Protein AF-A0A7S4KJ11-F1 (afdb_monomer)

Mean predicted aligned error: 9.74 Å

Organism: Guillardia theta (NCBI:txid55529)

Foldseek 3Di:
DDLVVLLVVLVVVLVVLCVVCVQCPDPCSVVSLLVSLVSLLVSLVVQLVPLVSLVSVVSSLVSLVVSCVSCLVNLVLVSSLVSLVSSLVSLVSHPVSLALVNLVVNLVSLLSNLSSCVSVVVLVVSLVSLVVNLVSLVVNVVVQVPDPDHDPPVSVVSSVVSNLSSVVSNLVSVCVVPDVSVVVVVVVCVPPPPDSVVVVVVVVVVVVVSVPDDDPDDD

Structure (mmCIF, N/CA/C/O backbone):
data_AF-A0A7S4KJ11-F1
#
_entry.id   AF-A0A7S4KJ11-F1
#
loop_
_atom_site.group_PDB
_atom_site.id
_atom_site.type_symbol
_atom_site.label_atom_id
_atom_site.label_alt_id
_atom_site.label_comp_id
_atom_site.label_asym_id
_atom_site.label_entity_id
_atom_site.label_seq_id
_atom_site.pdbx_PDB_ins_code
_atom_site.Cartn_x
_atom_site.Cartn_y
_atom_site.Cartn_z
_atom_site.occupancy
_atom_site.B_iso_or_equiv
_atom_site.auth_seq_id
_atom_site.auth_comp_id
_atom_site.auth_asym_id
_atom_site.auth_atom_id
_atom_site.pdbx_PDB_model_num
ATOM 1 N N . MET A 1 1 ? 27.323 0.742 0.856 1.00 59.84 1 MET A N 1
ATOM 2 C CA . MET A 1 1 ? 26.259 1.702 0.476 1.00 59.84 1 MET A CA 1
ATOM 3 C C . MET A 1 1 ? 25.127 1.637 1.489 1.00 59.84 1 MET A C 1
ATOM 5 O O . MET A 1 1 ? 24.680 0.538 1.797 1.00 59.84 1 MET A O 1
ATOM 9 N N . THR A 1 2 ? 24.689 2.781 2.015 1.00 88.44 2 THR A N 1
ATOM 10 C CA . THR A 1 2 ? 23.548 2.897 2.941 1.00 88.44 2 THR A CA 1
ATOM 11 C C . THR A 1 2 ? 22.222 2.617 2.225 1.00 88.44 2 THR A C 1
ATOM 13 O O . THR A 1 2 ? 22.087 2.868 1.027 1.00 88.44 2 THR A O 1
ATOM 16 N N . VAL A 1 3 ? 21.223 2.105 2.954 1.00 90.62 3 VAL A N 1
ATOM 17 C CA . VAL A 1 3 ? 19.904 1.732 2.397 1.00 90.62 3 VAL A CA 1
ATOM 18 C C . VAL A 1 3 ? 19.226 2.904 1.683 1.00 90.62 3 VAL A C 1
ATOM 20 O O . VAL A 1 3 ? 18.689 2.736 0.592 1.00 90.62 3 VAL A O 1
ATOM 23 N N . ARG A 1 4 ? 19.334 4.115 2.241 1.00 93.06 4 ARG A N 1
ATOM 24 C CA . ARG A 1 4 ? 18.805 5.341 1.627 1.00 93.06 4 ARG A CA 1
ATOM 25 C C . ARG A 1 4 ? 19.355 5.582 0.218 1.00 93.06 4 ARG A C 1
ATOM 27 O O . ARG A 1 4 ? 18.587 5.897 -0.682 1.00 93.06 4 ARG A O 1
ATOM 34 N N . SER A 1 5 ? 20.664 5.424 0.021 1.00 95.62 5 SER A N 1
ATOM 35 C CA . SER A 1 5 ? 21.288 5.612 -1.294 1.00 95.62 5 SER A CA 1
ATOM 36 C C . SER A 1 5 ? 20.816 4.561 -2.293 1.00 95.62 5 SER A C 1
ATOM 38 O O . SER A 1 5 ? 20.564 4.897 -3.443 1.00 95.62 5 SER A O 1
ATOM 40 N N . LYS A 1 6 ? 20.630 3.311 -1.851 1.00 96.69 6 LYS A N 1
ATOM 41 C CA . LYS A 1 6 ? 20.119 2.240 -2.715 1.00 96.69 6 LYS A CA 1
ATOM 42 C C . LYS A 1 6 ? 18.676 2.486 -3.169 1.00 96.69 6 LYS A C 1
ATOM 44 O O . LYS A 1 6 ? 18.397 2.330 -4.349 1.00 96.69 6 LYS A O 1
ATOM 49 N N . LEU A 1 7 ? 17.791 2.957 -2.284 1.00 96.19 7 LEU A N 1
ATOM 50 C CA . LEU A 1 7 ? 16.432 3.375 -2.674 1.00 96.19 7 LEU A CA 1
ATOM 51 C C . LEU A 1 7 ? 16.453 4.515 -3.710 1.00 96.19 7 LEU A C 1
ATOM 53 O O . LEU A 1 7 ? 15.636 4.539 -4.630 1.00 96.19 7 LEU A O 1
ATOM 57 N N . GLY A 1 8 ? 17.415 5.435 -3.587 1.00 96.81 8 GLY A N 1
ATOM 58 C CA . GLY A 1 8 ? 17.658 6.477 -4.587 1.00 96.81 8 GLY A CA 1
ATOM 59 C C . GLY A 1 8 ? 18.073 5.910 -5.947 1.00 96.81 8 GLY A C 1
ATOM 60 O O . GLY A 1 8 ? 17.498 6.295 -6.958 1.00 96.81 8 GLY A O 1
ATOM 61 N N . ILE A 1 9 ? 19.009 4.953 -5.972 1.00 97.62 9 ILE A N 1
ATOM 62 C CA . ILE A 1 9 ? 19.435 4.268 -7.206 1.00 97.62 9 ILE A CA 1
ATOM 63 C C . ILE A 1 9 ? 18.247 3.562 -7.867 1.00 97.62 9 ILE A C 1
ATOM 65 O O . ILE A 1 9 ? 18.011 3.783 -9.049 1.00 97.62 9 ILE A O 1
ATOM 69 N N . ILE A 1 10 ? 17.458 2.804 -7.097 1.00 98.19 10 ILE A N 1
ATOM 70 C CA . ILE A 1 10 ? 16.247 2.125 -7.586 1.00 98.19 10 ILE A CA 1
ATOM 71 C C . ILE A 1 10 ? 15.294 3.123 -8.250 1.00 98.19 10 ILE A C 1
ATOM 73 O O . ILE A 1 10 ? 14.803 2.877 -9.350 1.00 98.19 10 ILE A O 1
ATOM 77 N N . SER A 1 11 ? 15.065 4.268 -7.603 1.00 96.88 11 SER A N 1
ATOM 78 C CA . SER A 1 11 ? 14.175 5.309 -8.125 1.00 96.88 11 SER A CA 1
ATOM 79 C C . SER A 1 11 ? 14.696 5.895 -9.440 1.00 96.88 11 SER A C 1
ATOM 81 O O . SER A 1 11 ? 13.924 6.054 -10.380 1.00 96.88 11 SER A O 1
ATOM 83 N N . CYS A 1 12 ? 15.999 6.171 -9.542 1.00 97.62 12 CYS A N 1
ATOM 84 C CA . CYS A 1 12 ? 16.608 6.674 -10.776 1.00 97.62 12 CYS A CA 1
ATOM 85 C C . CYS A 1 12 ? 16.552 5.642 -11.911 1.00 97.62 12 CYS A C 1
ATOM 87 O O . CYS A 1 12 ? 16.169 5.987 -13.026 1.00 97.62 12 CYS A O 1
ATOM 89 N N . SER A 1 13 ? 16.894 4.381 -11.631 1.00 97.69 13 SER A N 1
ATOM 90 C CA . SER A 1 13 ? 16.812 3.287 -12.605 1.00 97.69 13 SER A CA 1
ATOM 91 C C . SER A 1 13 ? 15.386 3.103 -13.121 1.00 97.69 13 SER A C 1
ATOM 93 O O . SER A 1 13 ? 15.180 2.954 -14.323 1.00 97.69 13 SER A O 1
ATOM 95 N N . PHE A 1 14 ? 14.399 3.178 -12.227 1.00 98.06 14 PHE A N 1
ATOM 96 C CA . PHE A 1 14 ? 12.989 3.127 -12.592 1.00 98.06 14 PHE A CA 1
ATOM 97 C C . PHE A 1 14 ? 12.567 4.324 -13.457 1.00 98.06 14 PHE A C 1
ATOM 99 O O . PHE A 1 14 ? 11.915 4.127 -14.479 1.00 98.06 14 PHE A O 1
ATOM 106 N N . SER A 1 15 ? 12.964 5.551 -13.105 1.00 97.31 15 SER A N 1
ATOM 107 C CA . SER A 1 15 ? 12.651 6.741 -13.909 1.00 97.31 15 SER A CA 1
ATOM 108 C C . SER A 1 15 ? 13.215 6.643 -15.328 1.00 97.31 15 SER A C 1
ATOM 110 O O . SER A 1 15 ? 12.480 6.877 -16.282 1.00 97.31 15 SER A O 1
ATOM 112 N N . LEU A 1 16 ? 14.474 6.217 -15.481 1.00 97.25 16 LEU A N 1
ATOM 113 C CA . LEU A 1 16 ? 15.100 6.017 -16.795 1.00 97.25 16 LEU A CA 1
ATOM 114 C C . LEU A 1 16 ? 14.374 4.949 -17.622 1.00 97.25 16 LEU A C 1
ATOM 116 O O . LEU A 1 16 ? 14.140 5.131 -18.818 1.00 97.25 16 LEU A O 1
ATOM 120 N N . LEU A 1 17 ? 13.974 3.844 -16.984 1.00 97.12 17 LEU A N 1
ATOM 121 C CA . LEU A 1 17 ? 13.165 2.823 -17.643 1.00 97.12 17 LEU A CA 1
ATOM 122 C C . LEU A 1 17 ? 11.847 3.424 -18.146 1.00 97.12 17 LEU A C 1
ATOM 124 O O . LEU A 1 17 ? 11.477 3.195 -19.298 1.00 97.12 17 LEU A O 1
ATOM 128 N N . MET A 1 18 ? 11.178 4.228 -17.317 1.00 96.75 18 MET A N 1
ATOM 129 C CA . MET A 1 18 ? 9.863 4.786 -17.628 1.00 96.75 18 MET A CA 1
ATOM 130 C C . MET A 1 18 ? 9.882 5.914 -18.656 1.00 96.75 18 MET A C 1
ATOM 132 O O . MET A 1 18 ? 8.909 6.071 -19.390 1.00 96.75 18 MET A O 1
ATOM 136 N N . GLU A 1 19 ? 10.988 6.646 -18.772 1.00 96.31 19 GLU A N 1
ATOM 137 C CA . GLU A 1 19 ? 11.228 7.555 -19.898 1.00 96.31 19 GLU A CA 1
ATOM 138 C C . GLU A 1 19 ? 11.351 6.784 -21.221 1.00 96.31 19 GLU A C 1
ATOM 140 O O . GLU A 1 19 ? 10.874 7.240 -22.259 1.00 96.31 19 GLU A O 1
ATOM 145 N N . SER A 1 20 ? 11.954 5.591 -21.184 1.00 95.44 20 SER A N 1
ATOM 146 C CA . SER A 1 20 ? 12.213 4.786 -22.382 1.00 95.44 20 SER A CA 1
ATOM 147 C C . SER A 1 20 ? 11.051 3.880 -22.814 1.00 95.44 20 SER A C 1
ATOM 149 O O . SER A 1 20 ? 10.963 3.521 -23.990 1.00 95.44 20 SER A O 1
ATOM 151 N N . ASP A 1 21 ? 10.205 3.445 -21.876 1.00 95.56 21 ASP A N 1
ATOM 152 C CA . ASP A 1 21 ? 9.090 2.520 -22.112 1.00 95.56 21 ASP A CA 1
ATOM 153 C C . ASP A 1 21 ? 7.911 2.773 -21.144 1.00 95.56 21 ASP A C 1
ATOM 155 O O . ASP A 1 21 ? 7.615 1.948 -20.276 1.00 95.56 21 ASP A O 1
ATOM 159 N N . PRO A 1 22 ? 7.203 3.912 -21.283 1.00 93.06 22 PRO A N 1
ATOM 160 C CA . PRO A 1 22 ? 6.135 4.337 -20.370 1.00 93.06 22 PRO A CA 1
ATOM 161 C C . PRO A 1 22 ? 4.931 3.388 -20.301 1.00 93.06 22 PRO A C 1
ATOM 163 O O . PRO A 1 22 ? 4.146 3.464 -19.358 1.00 93.06 22 PRO A O 1
ATOM 166 N N . GLN A 1 23 ? 4.756 2.521 -21.301 1.00 92.38 23 GLN A N 1
ATOM 167 C CA . GLN A 1 23 ? 3.613 1.608 -21.422 1.00 92.38 23 GLN A CA 1
ATOM 168 C C . GLN A 1 23 ? 3.999 0.134 -21.258 1.00 92.38 23 GLN A C 1
ATOM 170 O O . GLN A 1 23 ? 3.173 -0.731 -21.535 1.00 92.38 23 GLN A O 1
ATOM 175 N N . LEU A 1 24 ? 5.233 -0.155 -20.827 1.00 93.56 24 LEU A N 1
ATOM 176 C CA . LEU A 1 24 ? 5.724 -1.518 -20.594 1.00 93.56 24 LEU A CA 1
ATOM 177 C C . LEU A 1 24 ? 5.518 -2.444 -21.803 1.00 93.56 24 LEU A C 1
ATOM 179 O O . LEU A 1 24 ? 5.076 -3.586 -21.664 1.00 93.56 24 LEU A O 1
ATOM 183 N N . ARG A 1 25 ? 5.793 -1.930 -23.007 1.00 90.06 25 ARG A N 1
ATOM 184 C CA . ARG A 1 25 ? 5.635 -2.692 -24.253 1.00 90.06 25 ARG A CA 1
ATOM 185 C C . ARG A 1 25 ? 6.813 -3.626 -24.503 1.00 90.06 25 ARG A C 1
ATOM 187 O O . ARG A 1 25 ? 6.662 -4.611 -25.222 1.00 90.06 25 ARG A O 1
ATOM 194 N N . LYS A 1 26 ? 7.993 -3.316 -23.958 1.00 90.19 26 LYS A N 1
ATOM 195 C CA . LYS A 1 26 ? 9.168 -4.186 -24.061 1.00 90.19 26 LYS A CA 1
ATOM 196 C C . LYS A 1 26 ? 9.035 -5.307 -23.033 1.00 90.19 26 LYS A C 1
ATOM 198 O O . LYS A 1 26 ? 8.774 -5.045 -21.860 1.00 90.19 26 LYS A O 1
ATOM 203 N N . LEU A 1 27 ? 9.275 -6.544 -23.468 1.00 77.75 27 LEU A N 1
ATOM 204 C CA . LEU A 1 27 ? 9.166 -7.737 -22.618 1.00 77.75 27 LEU A CA 1
ATOM 205 C C . LEU A 1 27 ? 10.052 -7.640 -21.360 1.00 77.75 27 LEU A C 1
ATOM 207 O O . LEU A 1 27 ? 9.620 -8.004 -20.269 1.00 77.75 27 LEU A O 1
ATOM 211 N N . ASP A 1 28 ? 11.246 -7.058 -21.489 1.00 92.94 28 ASP A N 1
ATOM 212 C CA . ASP A 1 28 ? 12.216 -6.957 -20.391 1.00 92.94 28 ASP A CA 1
ATOM 213 C C . ASP A 1 28 ? 11.876 -5.868 -19.356 1.00 92.94 28 ASP A C 1
ATOM 215 O O . ASP A 1 28 ? 12.386 -5.898 -18.230 1.00 92.94 28 ASP A O 1
ATOM 219 N N . SER A 1 29 ? 11.006 -4.906 -19.695 1.00 95.69 29 SER A N 1
ATOM 220 C CA . SER A 1 29 ? 10.667 -3.784 -18.808 1.00 95.69 29 SER A CA 1
ATOM 221 C C . SER A 1 29 ? 9.984 -4.266 -17.534 1.00 95.69 29 SER A C 1
ATOM 223 O O . SER A 1 29 ? 10.329 -3.824 -16.438 1.00 95.69 29 SER A O 1
ATOM 225 N N . VAL A 1 30 ? 9.052 -5.217 -17.657 1.00 96.31 30 VAL A N 1
ATOM 226 C CA . VAL A 1 30 ? 8.364 -5.808 -16.501 1.00 96.31 30 VAL A CA 1
ATOM 227 C C . VAL A 1 30 ? 9.358 -6.570 -15.624 1.00 96.31 30 VAL A C 1
ATOM 229 O O . VAL A 1 30 ? 9.390 -6.345 -14.417 1.00 96.31 30 VAL A O 1
ATOM 232 N N . GLY A 1 31 ? 10.220 -7.402 -16.219 1.00 96.81 31 GLY A N 1
ATOM 233 C CA . GLY A 1 31 ? 11.256 -8.140 -15.484 1.00 96.81 31 GLY A CA 1
ATOM 234 C C . GLY A 1 31 ? 12.214 -7.217 -14.723 1.00 96.81 31 GLY A C 1
ATOM 235 O O . GLY A 1 31 ? 12.538 -7.471 -13.564 1.00 96.81 31 GLY A O 1
ATOM 236 N N . THR A 1 32 ? 12.591 -6.093 -15.333 1.00 97.62 32 THR A N 1
ATOM 237 C CA . THR A 1 32 ? 13.423 -5.066 -14.690 1.00 97.62 32 THR A CA 1
ATOM 238 C C . THR A 1 32 ? 12.707 -4.428 -13.497 1.00 97.62 32 THR A C 1
ATOM 240 O O . THR A 1 32 ? 13.305 -4.283 -12.432 1.00 97.62 32 THR A O 1
ATOM 243 N N . ILE A 1 33 ? 11.420 -4.082 -13.628 1.00 98.19 33 ILE A N 1
ATOM 244 C CA . ILE A 1 33 ? 10.630 -3.538 -12.509 1.00 98.19 33 ILE A CA 1
ATOM 245 C C . ILE A 1 33 ? 10.537 -4.549 -11.366 1.00 98.19 33 ILE A C 1
ATOM 247 O O . ILE A 1 33 ? 10.708 -4.162 -10.211 1.00 98.19 33 ILE A O 1
ATOM 251 N N . LEU A 1 34 ? 10.308 -5.830 -11.668 1.00 98.06 34 LEU A N 1
ATOM 252 C CA . LEU A 1 34 ? 10.243 -6.885 -10.653 1.00 98.06 34 LEU A CA 1
ATOM 253 C C . LEU A 1 34 ? 11.577 -7.044 -9.912 1.00 98.06 34 LEU A C 1
ATOM 255 O O . LEU A 1 34 ? 11.583 -7.094 -8.686 1.00 98.06 34 LEU A O 1
ATOM 259 N N . HIS A 1 35 ? 12.708 -6.997 -10.620 1.00 98.31 35 HIS A N 1
ATOM 260 C CA . HIS A 1 35 ? 14.027 -7.008 -9.981 1.00 98.31 35 HIS A CA 1
ATOM 261 C C . HIS A 1 35 ? 14.222 -5.813 -9.032 1.00 98.31 35 HIS A C 1
ATOM 263 O O . HIS A 1 35 ? 14.668 -5.964 -7.894 1.00 98.31 35 HIS A O 1
ATOM 269 N N . LEU A 1 36 ? 13.845 -4.608 -9.470 1.00 98.50 36 LEU A N 1
ATOM 270 C CA . LEU A 1 36 ? 13.918 -3.406 -8.637 1.00 98.50 36 LEU A CA 1
ATOM 271 C C . LEU A 1 36 ? 12.981 -3.481 -7.415 1.00 98.50 36 LEU A C 1
ATOM 273 O O . LEU A 1 36 ? 13.330 -3.006 -6.330 1.00 98.50 36 LEU A O 1
ATOM 277 N N . LEU A 1 37 ? 11.803 -4.090 -7.570 1.00 98.69 37 LEU A N 1
ATOM 278 C CA . LEU A 1 37 ? 10.860 -4.350 -6.482 1.00 98.69 37 LEU A CA 1
ATOM 279 C C . LEU A 1 37 ? 11.425 -5.347 -5.464 1.00 98.69 37 LEU A C 1
ATOM 281 O O . LEU A 1 37 ? 11.309 -5.117 -4.257 1.00 98.69 37 LEU A O 1
ATOM 285 N N . ASP A 1 38 ? 12.079 -6.410 -5.927 1.00 98.56 38 ASP A N 1
ATOM 286 C CA . ASP A 1 38 ? 12.769 -7.379 -5.076 1.00 98.56 38 ASP A CA 1
ATOM 287 C C . ASP A 1 38 ? 13.882 -6.734 -4.251 1.00 98.56 38 ASP A C 1
ATOM 289 O O . ASP A 1 38 ? 13.967 -6.948 -3.034 1.00 98.56 38 ASP A O 1
ATOM 293 N N . GLU A 1 39 ? 14.689 -5.878 -4.878 1.00 98.12 39 GLU A N 1
ATOM 294 C CA . GLU A 1 39 ? 15.704 -5.097 -4.178 1.00 98.12 39 GLU A CA 1
ATOM 295 C C . GLU A 1 39 ? 15.083 -4.173 -3.123 1.00 98.12 39 GLU A C 1
ATOM 297 O O . GLU A 1 39 ? 15.509 -4.185 -1.964 1.00 98.12 39 GLU A O 1
ATOM 302 N N . ALA A 1 40 ? 14.046 -3.406 -3.478 1.00 98.06 40 ALA A N 1
ATOM 303 C CA . ALA A 1 40 ? 13.369 -2.500 -2.549 1.00 98.06 40 ALA A CA 1
ATOM 304 C C . ALA A 1 40 ? 12.761 -3.252 -1.351 1.00 98.06 40 ALA A C 1
ATOM 306 O O . ALA A 1 40 ? 12.900 -2.825 -0.199 1.00 98.06 40 ALA A O 1
ATOM 307 N N . ARG A 1 41 ? 12.139 -4.409 -1.603 1.00 98.19 41 ARG A N 1
ATOM 308 C CA . ARG A 1 41 ? 11.589 -5.306 -0.578 1.00 98.19 41 ARG A CA 1
ATOM 309 C C . ARG A 1 41 ? 12.683 -5.854 0.339 1.00 98.19 41 ARG A C 1
ATOM 311 O O . ARG A 1 41 ? 12.521 -5.845 1.560 1.00 98.19 41 ARG A O 1
ATOM 318 N N . SER A 1 42 ? 13.806 -6.299 -0.223 1.00 97.56 42 SER A N 1
ATOM 319 C CA . SER A 1 42 ? 14.959 -6.798 0.537 1.00 97.56 42 SER A CA 1
ATOM 320 C C . SER A 1 42 ? 15.540 -5.719 1.458 1.00 97.56 42 SER A C 1
ATOM 322 O O . SER A 1 42 ? 15.742 -5.950 2.654 1.00 97.56 42 SER A O 1
ATOM 324 N N . LEU A 1 43 ? 15.706 -4.499 0.939 1.00 96.44 43 LEU A N 1
ATOM 325 C CA . LEU A 1 43 ? 16.168 -3.350 1.718 1.00 96.44 43 LEU A CA 1
ATOM 326 C C . LEU A 1 43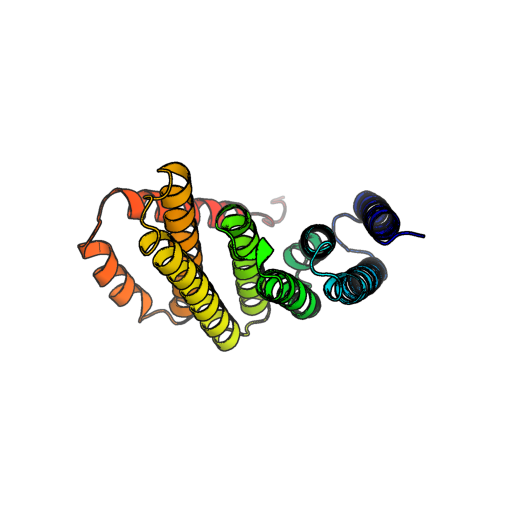 ? 15.208 -3.003 2.856 1.00 96.44 43 LEU A C 1
ATOM 328 O O . LEU A 1 43 ? 15.656 -2.769 3.978 1.00 96.44 43 LEU A O 1
ATOM 332 N N . SER A 1 44 ? 13.901 -3.024 2.591 1.00 96.69 44 SER A N 1
ATOM 333 C CA . SER A 1 44 ? 12.869 -2.789 3.602 1.00 96.69 44 SER A CA 1
ATOM 334 C C . SER A 1 44 ? 12.937 -3.811 4.747 1.00 96.69 44 SER A C 1
ATOM 336 O O . SER A 1 44 ? 12.969 -3.427 5.916 1.00 96.69 44 SER A O 1
ATOM 338 N N . LYS A 1 45 ? 13.070 -5.108 4.424 1.00 95.94 45 LYS A N 1
ATOM 339 C CA . LYS A 1 45 ? 13.248 -6.193 5.412 1.00 95.94 45 LYS A CA 1
ATOM 340 C C . LYS A 1 45 ? 14.533 -6.048 6.230 1.00 95.94 45 LYS A C 1
ATOM 342 O O . LYS A 1 45 ? 14.574 -6.427 7.399 1.00 95.94 45 LYS A O 1
ATOM 347 N N . GLN A 1 46 ? 15.599 -5.531 5.623 1.00 94.69 46 GLN A N 1
ATOM 348 C CA . GLN A 1 46 ? 16.849 -5.279 6.333 1.00 94.69 46 GLN A CA 1
ATOM 349 C C . GLN A 1 46 ? 16.657 -4.188 7.393 1.00 94.69 46 GLN A C 1
ATOM 351 O O . GLN A 1 46 ? 17.096 -4.365 8.529 1.00 94.69 46 GLN A O 1
ATOM 356 N N . VAL A 1 47 ? 15.985 -3.085 7.035 1.00 94.44 47 VAL A N 1
ATOM 357 C CA . VAL A 1 47 ? 15.812 -1.937 7.939 1.00 94.44 47 VAL A CA 1
ATOM 358 C C . VAL A 1 47 ? 14.722 -2.115 8.982 1.00 94.44 47 VAL A C 1
ATOM 360 O O . VAL A 1 47 ? 14.814 -1.503 10.041 1.00 94.44 47 VAL A O 1
ATOM 363 N N . SER A 1 48 ? 13.731 -2.975 8.735 1.00 92.81 48 SER A N 1
ATOM 364 C CA . SER A 1 48 ? 12.603 -3.197 9.650 1.00 92.81 48 SER A CA 1
ATOM 365 C C . SER A 1 48 ? 13.008 -3.761 11.016 1.00 92.81 48 SER A C 1
ATOM 367 O O . SER A 1 48 ? 12.204 -3.753 11.947 1.00 92.81 48 SER A O 1
ATOM 369 N N . ARG A 1 49 ? 14.250 -4.247 11.149 1.00 90.06 49 ARG A N 1
ATOM 370 C CA . ARG A 1 49 ? 14.841 -4.712 12.412 1.00 90.06 49 ARG A CA 1
ATOM 371 C C . ARG A 1 49 ? 15.175 -3.568 13.371 1.00 90.06 49 ARG A C 1
ATOM 373 O O . ARG A 1 49 ? 15.242 -3.798 14.575 1.00 90.06 49 ARG A O 1
ATOM 380 N N . TRP A 1 50 ? 15.390 -2.359 12.853 1.00 91.19 50 TRP A N 1
ATOM 381 C CA . TRP A 1 50 ? 15.763 -1.187 13.643 1.00 91.19 50 TRP A CA 1
ATOM 382 C C . TRP A 1 50 ? 14.561 -0.253 13.770 1.00 91.19 50 TRP A C 1
ATOM 384 O O . TRP A 1 50 ? 14.172 0.409 12.807 1.00 91.19 50 TRP A O 1
ATOM 394 N N . LYS A 1 51 ? 13.966 -0.189 14.965 1.00 86.94 51 LYS A N 1
ATOM 395 C CA . LYS A 1 51 ? 12.719 0.557 15.218 1.00 86.94 51 LYS A CA 1
ATOM 396 C C . LYS A 1 51 ? 12.867 2.052 14.927 1.00 86.94 51 LYS A C 1
ATOM 398 O O . LYS A 1 51 ? 11.941 2.699 14.448 1.00 86.94 51 LYS A O 1
ATOM 403 N N . GLU A 1 52 ? 14.050 2.599 15.163 1.00 91.62 52 GLU A N 1
ATOM 404 C CA . GLU A 1 52 ? 14.411 3.999 14.940 1.00 91.62 52 GLU A CA 1
ATOM 405 C C . GLU A 1 52 ? 14.509 4.330 13.441 1.00 91.62 52 GLU A C 1
ATOM 407 O O . GLU A 1 52 ? 14.375 5.484 13.031 1.00 91.62 52 GLU A O 1
ATOM 412 N N . ALA A 1 53 ? 14.697 3.307 12.602 1.00 93.62 53 ALA A N 1
ATOM 413 C CA . ALA A 1 53 ? 14.787 3.412 11.153 1.00 93.62 53 ALA A CA 1
ATOM 414 C C . ALA A 1 53 ? 13.434 3.209 10.447 1.00 93.62 53 ALA A C 1
ATOM 416 O O . ALA A 1 53 ? 13.406 3.010 9.231 1.00 93.62 53 ALA A O 1
ATOM 417 N N . TYR A 1 54 ? 12.304 3.296 11.161 1.00 95.81 54 TYR A N 1
ATOM 418 C CA . TYR A 1 54 ? 10.961 3.126 10.586 1.00 95.81 54 TYR A CA 1
ATOM 419 C C . TYR A 1 54 ? 10.703 4.039 9.371 1.00 95.81 54 TYR A C 1
ATOM 421 O O . TYR A 1 54 ? 9.982 3.673 8.445 1.00 95.81 54 TYR A O 1
ATOM 429 N N . TRP A 1 55 ? 11.322 5.222 9.328 1.00 95.94 55 TRP A N 1
ATOM 430 C CA . TRP A 1 55 ? 11.216 6.155 8.205 1.00 95.94 55 TRP A CA 1
ATOM 431 C C . TRP A 1 55 ? 11.819 5.587 6.905 1.00 95.94 55 TRP A C 1
ATOM 433 O O . TRP A 1 55 ? 11.370 5.935 5.814 1.00 95.94 55 TRP A O 1
ATOM 443 N N . LEU A 1 56 ? 12.796 4.674 6.993 1.00 96.88 56 LEU A N 1
ATOM 444 C CA . LEU A 1 56 ? 13.305 3.933 5.835 1.00 96.88 56 LEU A CA 1
ATOM 445 C C . LEU A 1 56 ? 12.322 2.857 5.375 1.00 96.88 56 LEU A C 1
ATOM 447 O O . LEU A 1 56 ? 12.195 2.648 4.169 1.00 96.88 56 LEU A O 1
ATOM 451 N N . VAL A 1 57 ? 11.600 2.212 6.299 1.00 97.44 57 VAL A N 1
ATOM 452 C CA . VAL A 1 57 ? 10.499 1.300 5.945 1.00 97.44 57 VAL A CA 1
ATOM 453 C C . VAL A 1 57 ? 9.4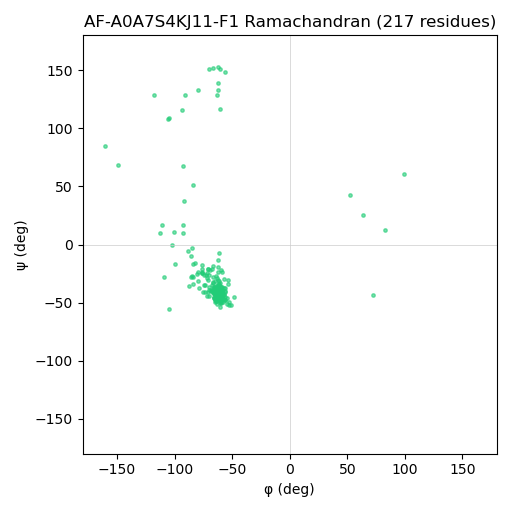31 2.080 5.184 1.00 97.44 57 VAL A C 1
ATOM 455 O O . VAL A 1 57 ? 9.099 1.706 4.063 1.00 97.44 57 VAL A O 1
ATOM 458 N N . TYR A 1 58 ? 8.994 3.221 5.723 1.00 97.81 58 TYR A N 1
ATOM 459 C CA . TYR A 1 58 ? 8.047 4.124 5.066 1.00 97.81 58 TYR A CA 1
ATOM 460 C C . TYR A 1 58 ? 8.492 4.507 3.649 1.00 97.81 58 TYR A C 1
ATOM 462 O O . TYR A 1 58 ? 7.758 4.275 2.688 1.00 97.81 58 TYR A O 1
ATOM 470 N N . ASN A 1 59 ? 9.729 4.985 3.484 1.00 97.62 59 ASN A N 1
ATOM 471 C CA . ASN A 1 59 ? 10.272 5.331 2.166 1.00 97.62 59 ASN A CA 1
ATOM 472 C C . ASN A 1 59 ? 10.333 4.129 1.211 1.00 97.62 59 ASN A C 1
ATOM 474 O O . ASN A 1 59 ? 10.110 4.278 0.008 1.00 97.62 59 ASN A O 1
ATOM 478 N N . SER A 1 60 ? 10.603 2.931 1.735 1.00 97.88 60 SER A N 1
ATOM 479 C CA . SER A 1 60 ? 10.576 1.705 0.935 1.00 97.88 60 SER A CA 1
ATOM 480 C C . SER A 1 60 ? 9.164 1.410 0.432 1.00 97.88 60 SER A C 1
ATOM 482 O O . SER A 1 60 ? 9.009 1.066 -0.733 1.00 97.88 60 SER A O 1
ATOM 484 N N . THR A 1 61 ? 8.124 1.618 1.250 1.00 98.44 61 THR A N 1
ATOM 485 C CA . THR A 1 61 ? 6.728 1.433 0.807 1.00 98.44 61 THR A CA 1
ATOM 486 C C . THR A 1 61 ? 6.325 2.422 -0.287 1.00 98.44 61 THR A C 1
ATOM 488 O O . THR A 1 61 ? 5.657 2.029 -1.239 1.00 98.44 61 THR A O 1
ATOM 491 N N . ILE A 1 62 ? 6.791 3.676 -0.215 1.00 98.38 62 ILE A N 1
ATOM 492 C CA . ILE A 1 62 ? 6.599 4.677 -1.279 1.00 98.38 62 ILE A CA 1
ATOM 493 C C . ILE A 1 62 ? 7.277 4.235 -2.570 1.00 98.38 62 ILE A C 1
ATOM 495 O O . ILE A 1 62 ? 6.676 4.318 -3.642 1.00 98.38 62 ILE A O 1
ATOM 499 N N . THR A 1 63 ? 8.516 3.755 -2.463 1.00 98.44 63 THR A N 1
ATOM 500 C CA . THR A 1 63 ? 9.287 3.259 -3.607 1.00 98.44 63 THR A CA 1
ATOM 501 C C . THR A 1 63 ? 8.551 2.085 -4.250 1.00 98.44 63 THR A C 1
ATOM 503 O O . THR A 1 63 ? 8.188 2.160 -5.418 1.00 98.44 63 THR A O 1
ATOM 506 N N . ILE A 1 64 ? 8.211 1.060 -3.465 1.00 98.75 64 ILE A N 1
ATOM 507 C CA . ILE A 1 64 ? 7.474 -0.125 -3.922 1.00 98.75 64 ILE A CA 1
ATOM 508 C C . ILE A 1 64 ? 6.158 0.262 -4.599 1.00 98.75 64 ILE A C 1
ATOM 510 O O . ILE A 1 64 ? 5.913 -0.136 -5.733 1.00 98.75 64 ILE A O 1
ATOM 514 N N . PHE A 1 65 ? 5.338 1.095 -3.952 1.00 98.69 65 PHE A N 1
ATOM 515 C CA . PHE A 1 65 ? 4.085 1.555 -4.544 1.00 98.69 65 PHE A CA 1
ATOM 516 C C . PHE A 1 65 ? 4.319 2.261 -5.884 1.00 98.69 65 PHE A C 1
ATOM 518 O O . PHE A 1 65 ? 3.601 2.005 -6.846 1.00 98.69 65 PHE A O 1
ATOM 525 N N . THR A 1 66 ? 5.333 3.127 -5.964 1.00 98.31 66 THR A N 1
ATOM 526 C CA . THR A 1 66 ? 5.679 3.867 -7.187 1.00 98.31 66 THR A CA 1
ATOM 527 C C . THR A 1 66 ? 6.048 2.929 -8.333 1.00 98.31 66 THR A C 1
ATOM 529 O O . THR A 1 66 ? 5.553 3.128 -9.441 1.00 98.31 66 THR A O 1
ATOM 532 N N . LEU A 1 67 ? 6.836 1.888 -8.055 1.00 98.38 67 LEU A N 1
ATOM 533 C CA . LEU A 1 67 ? 7.216 0.865 -9.029 1.00 98.38 67 LEU A CA 1
ATOM 534 C C . LEU A 1 67 ? 6.018 0.004 -9.464 1.00 98.38 67 LEU A C 1
ATOM 536 O O . LEU A 1 67 ? 5.924 -0.368 -10.631 1.00 98.38 67 LEU A O 1
ATOM 540 N N . CYS A 1 68 ? 5.069 -0.268 -8.563 1.00 98.44 68 CYS A N 1
ATOM 541 C CA . CYS A 1 68 ? 3.856 -1.021 -8.892 1.00 98.44 68 CYS A CA 1
ATOM 542 C C . CYS A 1 68 ? 2.856 -0.228 -9.747 1.00 98.44 68 CYS A C 1
ATOM 544 O O . CYS A 1 68 ? 2.074 -0.835 -10.472 1.00 98.44 68 CYS A O 1
ATOM 546 N N . ARG A 1 69 ? 2.844 1.112 -9.699 1.00 96.88 69 ARG A N 1
ATOM 547 C CA . ARG A 1 69 ? 1.866 1.932 -10.449 1.00 96.88 69 ARG A CA 1
ATOM 548 C C . ARG A 1 69 ? 1.762 1.590 -11.943 1.00 96.88 69 ARG A C 1
ATOM 550 O O . ARG A 1 69 ? 0.634 1.374 -12.380 1.00 96.88 69 ARG A O 1
ATOM 557 N N . PRO A 1 70 ? 2.854 1.544 -12.730 1.00 95.75 70 PRO A N 1
ATOM 558 C CA . PRO A 1 70 ? 2.762 1.178 -14.142 1.00 95.75 70 PRO A CA 1
ATOM 559 C C . PRO A 1 70 ? 2.305 -0.273 -14.346 1.00 95.75 70 PRO A C 1
ATOM 561 O O . PRO A 1 70 ? 1.591 -0.539 -15.309 1.00 95.75 70 PRO A O 1
ATOM 564 N N . LEU A 1 71 ? 2.646 -1.192 -13.431 1.00 95.75 71 LEU A N 1
ATOM 565 C CA . LEU A 1 71 ? 2.170 -2.580 -13.476 1.00 95.75 71 LEU A CA 1
ATOM 566 C C . LEU A 1 71 ? 0.646 -2.628 -13.334 1.00 95.75 71 LEU A C 1
ATOM 568 O O . LEU A 1 71 ? -0.018 -3.264 -14.145 1.00 95.75 71 LEU A O 1
ATOM 572 N N . LEU A 1 72 ? 0.096 -1.882 -12.370 1.00 94.62 72 LEU A N 1
ATOM 573 C CA . LEU A 1 72 ? -1.349 -1.772 -12.162 1.00 94.62 72 LEU A CA 1
ATOM 574 C C . LEU A 1 72 ? -2.065 -1.185 -13.384 1.00 94.62 72 LEU A C 1
ATOM 576 O O . LEU A 1 72 ? -3.101 -1.690 -13.794 1.00 94.62 72 LEU A O 1
ATOM 580 N N . THR A 1 73 ? -1.516 -0.131 -13.994 1.00 93.00 73 THR A N 1
ATOM 581 C CA . THR A 1 73 ? -2.167 0.522 -15.142 1.00 93.00 73 THR A CA 1
ATOM 582 C C . THR A 1 73 ? -2.043 -0.253 -16.450 1.00 93.00 73 THR A C 1
ATOM 584 O O . THR A 1 73 ? -2.849 -0.033 -17.346 1.00 93.00 73 THR A O 1
ATOM 587 N N . CYS A 1 74 ? -1.034 -1.119 -16.586 1.00 91.94 74 CYS A N 1
ATOM 588 C CA . CYS A 1 74 ? -0.793 -1.900 -17.804 1.00 91.94 74 CYS A CA 1
ATOM 589 C C . CYS A 1 74 ? -1.305 -3.349 -17.701 1.00 91.94 74 CYS A C 1
ATOM 591 O O . CYS A 1 74 ? -0.977 -4.163 -18.559 1.00 91.94 74 CYS A O 1
ATOM 593 N N . GLY A 1 75 ? -2.089 -3.684 -16.669 1.00 91.44 75 GLY A N 1
ATOM 594 C CA . GLY A 1 75 ? -2.722 -5.002 -16.523 1.00 91.44 75 GLY A CA 1
ATOM 595 C C . GLY A 1 75 ? -1.836 -6.094 -15.912 1.00 91.44 75 GLY A C 1
ATOM 596 O O . GLY A 1 75 ? -2.210 -7.263 -15.918 1.00 91.44 75 GLY A O 1
ATOM 597 N N . TYR A 1 76 ? -0.687 -5.743 -15.332 1.00 95.00 76 TYR A N 1
ATOM 598 C CA . TYR A 1 76 ? 0.216 -6.672 -14.639 1.00 95.00 76 TYR A CA 1
ATOM 599 C C . TYR A 1 76 ? -0.089 -6.760 -13.132 1.00 95.00 76 TYR A C 1
ATOM 601 O O . TYR A 1 76 ? 0.814 -6.850 -12.299 1.00 95.00 76 TYR A O 1
ATOM 609 N N . CYS A 1 77 ? -1.369 -6.711 -12.754 1.00 95.12 77 CYS A N 1
ATOM 610 C CA . CYS A 1 77 ? -1.794 -6.699 -11.352 1.00 95.12 77 CYS A CA 1
ATOM 611 C C . CYS A 1 77 ? -1.379 -7.969 -10.595 1.00 95.12 77 CYS A C 1
ATOM 613 O O . CYS A 1 77 ? -0.966 -7.872 -9.441 1.00 95.12 77 CYS A O 1
ATOM 615 N N . SER A 1 78 ? -1.393 -9.136 -11.250 1.00 97.00 78 SER A N 1
ATOM 616 C CA . SER A 1 78 ? -1.058 -10.431 -10.635 1.00 97.00 78 SER A CA 1
ATOM 617 C C . SER A 1 78 ? 0.325 -10.457 -9.986 1.00 97.00 78 SER A C 1
ATOM 619 O O . SER A 1 78 ? 0.472 -10.965 -8.878 1.00 97.00 78 SER A O 1
ATOM 621 N N . VAL A 1 79 ? 1.323 -9.850 -10.630 1.00 97.06 79 VAL A N 1
ATOM 622 C CA . VAL A 1 79 ? 2.695 -9.780 -10.104 1.00 97.06 79 VAL A CA 1
ATOM 623 C C . VAL A 1 79 ? 2.898 -8.626 -9.118 1.00 97.06 79 VAL A C 1
ATOM 625 O O . VAL A 1 79 ? 3.861 -8.634 -8.361 1.00 97.06 79 VAL A O 1
ATOM 628 N N . ALA A 1 80 ? 2.006 -7.632 -9.090 1.00 97.88 80 ALA A N 1
ATOM 629 C CA . ALA A 1 80 ? 2.115 -6.475 -8.199 1.00 97.88 80 ALA A CA 1
ATOM 630 C C . ALA A 1 80 ? 1.554 -6.741 -6.789 1.00 97.88 80 ALA A C 1
ATOM 632 O O . ALA A 1 80 ? 2.007 -6.114 -5.825 1.00 97.88 80 ALA A O 1
ATOM 633 N N . ILE A 1 81 ? 0.580 -7.655 -6.662 1.00 98.31 81 ILE A N 1
ATOM 634 C CA . ILE A 1 81 ? -0.158 -7.933 -5.416 1.00 98.31 81 ILE A CA 1
ATOM 635 C C . ILE A 1 81 ? 0.787 -8.228 -4.250 1.00 98.31 81 ILE A C 1
ATOM 637 O O . ILE A 1 81 ? 0.671 -7.597 -3.198 1.00 98.31 81 ILE A O 1
ATOM 641 N N . GLU A 1 82 ? 1.763 -9.125 -4.429 1.00 98.19 82 GLU A N 1
ATOM 642 C CA . GLU A 1 82 ? 2.659 -9.524 -3.334 1.00 98.19 82 GLU A CA 1
ATOM 643 C C . GLU A 1 82 ? 3.478 -8.347 -2.773 1.00 98.19 82 GLU A C 1
ATOM 645 O O . GLU A 1 82 ? 3.736 -8.273 -1.568 1.00 98.19 82 GLU A O 1
ATOM 650 N N . TYR A 1 83 ? 3.853 -7.389 -3.625 1.00 98.75 83 TYR A N 1
ATOM 651 C CA . TYR A 1 83 ? 4.648 -6.228 -3.232 1.00 98.75 83 TYR A CA 1
ATOM 652 C C . TYR A 1 83 ? 3.790 -5.166 -2.550 1.00 98.75 83 TYR A C 1
ATOM 654 O O . TYR A 1 83 ? 4.230 -4.553 -1.576 1.00 98.75 83 TYR 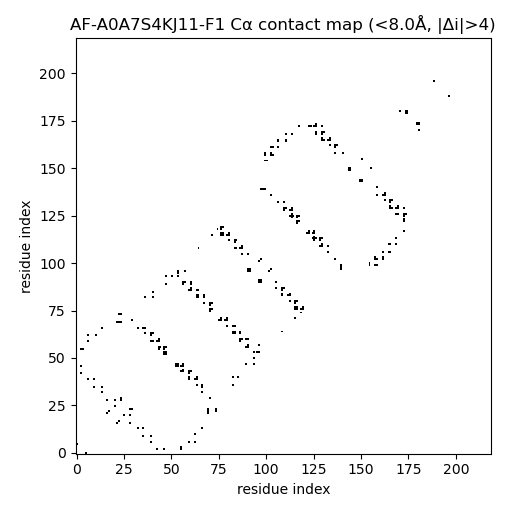A O 1
ATOM 662 N N . LEU A 1 84 ? 2.556 -4.972 -3.020 1.00 98.69 84 LEU A N 1
ATOM 663 C CA . LEU A 1 84 ? 1.597 -4.065 -2.391 1.00 98.69 84 LEU A CA 1
ATOM 664 C C . LEU A 1 84 ? 1.178 -4.572 -1.004 1.00 98.69 84 LEU A C 1
ATOM 666 O O . LEU A 1 84 ? 1.179 -3.789 -0.054 1.00 98.69 84 LEU A O 1
ATOM 670 N N . LEU A 1 85 ? 0.934 -5.879 -0.863 1.00 98.50 85 LEU A N 1
ATOM 671 C CA . LEU A 1 85 ? 0.702 -6.533 0.430 1.00 98.50 85 LEU A CA 1
ATOM 672 C C . LEU A 1 85 ? 1.904 -6.382 1.360 1.00 98.50 85 LEU A C 1
ATOM 674 O O . LEU A 1 85 ? 1.760 -6.040 2.532 1.00 98.50 85 LEU A O 1
ATOM 678 N N . PHE A 1 86 ? 3.114 -6.614 0.845 1.00 98.62 86 PHE A N 1
ATOM 679 C CA . PHE A 1 86 ?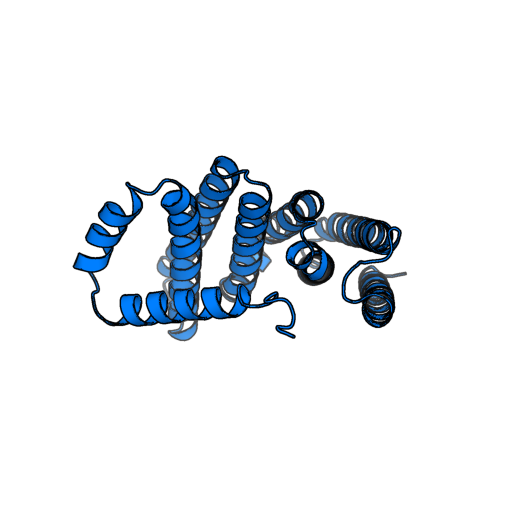 4.323 -6.405 1.630 1.00 98.62 86 PHE A CA 1
ATOM 680 C C . PHE A 1 86 ? 4.420 -4.955 2.120 1.00 98.62 86 PHE A C 1
ATOM 682 O O . PHE A 1 86 ? 4.724 -4.728 3.292 1.00 98.62 86 PHE A O 1
ATOM 689 N N . ALA A 1 87 ? 4.145 -3.973 1.259 1.00 98.62 87 ALA A N 1
ATOM 690 C CA . ALA A 1 87 ? 4.179 -2.563 1.623 1.00 98.62 87 ALA A CA 1
ATOM 691 C C . ALA A 1 87 ? 3.136 -2.219 2.701 1.00 98.62 87 ALA A C 1
ATOM 693 O O . ALA A 1 87 ? 3.482 -1.549 3.676 1.00 98.62 87 ALA A O 1
ATOM 694 N N . SER A 1 88 ? 1.895 -2.703 2.578 1.00 98.19 88 SER A N 1
ATOM 695 C CA . SER A 1 88 ? 0.841 -2.452 3.569 1.00 98.19 88 SER A CA 1
ATOM 696 C C . SER A 1 88 ? 1.183 -3.071 4.928 1.00 98.19 88 SER A C 1
ATOM 698 O O . SER A 1 88 ? 1.197 -2.375 5.942 1.00 98.19 88 SER A O 1
ATOM 700 N N . LEU A 1 89 ? 1.586 -4.344 4.945 1.00 97.81 89 LEU A N 1
ATOM 701 C CA . LEU A 1 89 ? 1.953 -5.052 6.174 1.00 97.81 89 LEU A CA 1
ATOM 702 C C . LEU A 1 89 ? 3.218 -4.475 6.823 1.00 97.81 89 LEU A C 1
ATOM 704 O O . LEU A 1 89 ? 3.334 -4.454 8.047 1.00 97.81 89 LEU A O 1
ATOM 708 N N . SER A 1 90 ? 4.159 -3.967 6.025 1.00 97.50 90 SER A N 1
ATOM 709 C CA . SER A 1 90 ? 5.370 -3.321 6.544 1.00 97.50 90 SER A CA 1
ATOM 710 C C . SER A 1 90 ? 5.066 -2.016 7.278 1.00 97.50 90 SER A C 1
ATOM 712 O O . SER A 1 90 ? 5.748 -1.708 8.253 1.00 97.50 90 SER A O 1
ATOM 714 N N . MET A 1 91 ? 4.043 -1.265 6.850 1.00 97.38 91 MET A N 1
ATOM 715 C CA . MET A 1 91 ? 3.549 -0.106 7.604 1.00 97.38 91 MET A CA 1
ATOM 716 C C . MET A 1 91 ? 2.960 -0.548 8.946 1.00 97.38 91 MET A C 1
ATOM 718 O O . MET A 1 91 ? 3.342 -0.017 9.985 1.00 97.38 91 MET A O 1
ATOM 722 N N . GLU A 1 92 ? 2.075 -1.548 8.929 1.00 95.94 92 GLU A N 1
ATOM 723 C CA . GLU A 1 92 ? 1.381 -2.047 10.126 1.00 95.94 92 GLU A CA 1
ATOM 724 C C . GLU A 1 92 ? 2.342 -2.620 11.176 1.00 95.94 92 GLU A C 1
ATOM 726 O O . GLU A 1 92 ? 2.151 -2.428 12.378 1.00 95.94 92 GLU A O 1
ATOM 731 N N . ALA A 1 93 ? 3.416 -3.274 10.729 1.00 95.69 93 ALA A N 1
ATOM 732 C CA . ALA A 1 93 ? 4.426 -3.866 11.600 1.00 95.69 93 ALA A CA 1
ATOM 733 C C . ALA A 1 93 ? 5.244 -2.830 12.396 1.00 95.69 93 ALA A C 1
ATOM 735 O O . ALA A 1 93 ? 5.894 -3.186 13.381 1.00 95.69 93 ALA A O 1
ATOM 736 N N . GLN A 1 94 ? 5.249 -1.557 11.987 1.00 95.44 94 GLN A N 1
ATOM 737 C CA . GLN A 1 94 ? 6.018 -0.502 12.643 1.00 95.44 94 GLN A CA 1
ATOM 738 C C . GLN A 1 94 ? 5.090 0.401 13.457 1.00 95.44 94 GLN A C 1
ATOM 740 O O . GLN A 1 94 ? 4.368 1.227 12.908 1.00 95.44 94 GLN A O 1
ATOM 745 N N . VAL A 1 95 ? 5.163 0.313 14.789 1.00 94.50 95 VAL A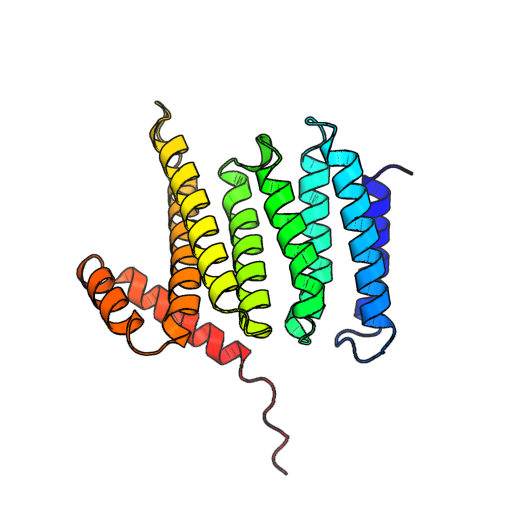 N 1
ATOM 746 C CA . VAL A 1 95 ? 4.332 1.118 15.708 1.00 94.50 95 VAL A CA 1
ATOM 747 C C . VAL A 1 95 ? 4.310 2.620 15.357 1.00 94.50 95 VAL A C 1
ATOM 749 O O . VAL A 1 95 ? 3.214 3.178 15.293 1.00 94.50 95 VAL A O 1
ATOM 752 N N . PRO A 1 96 ? 5.441 3.291 15.037 1.00 95.62 96 PRO A N 1
ATOM 753 C CA . PRO A 1 96 ? 5.419 4.712 14.671 1.00 95.62 96 PRO A CA 1
ATOM 754 C C . PRO A 1 96 ? 4.616 5.034 13.399 1.00 95.62 96 PRO A C 1
ATOM 756 O O . PRO A 1 96 ? 4.167 6.167 13.233 1.00 95.62 96 PRO A O 1
ATOM 759 N N . LEU A 1 97 ? 4.437 4.057 12.503 1.00 96.88 97 LEU A N 1
ATOM 760 C CA . LEU A 1 97 ? 3.727 4.203 11.229 1.00 96.88 97 LEU A CA 1
ATOM 761 C C . LEU A 1 97 ? 2.218 3.947 11.333 1.00 96.88 97 LEU A C 1
ATOM 763 O O . LEU A 1 97 ? 1.497 4.212 10.374 1.00 96.88 97 LEU A O 1
ATOM 767 N N . ASN A 1 98 ? 1.727 3.517 12.498 1.00 95.62 98 ASN A N 1
ATOM 768 C CA . ASN A 1 98 ? 0.295 3.346 12.758 1.00 95.62 98 ASN A CA 1
ATOM 769 C C . ASN A 1 98 ? -0.410 4.636 13.216 1.00 95.62 98 ASN A C 1
ATOM 771 O O . ASN A 1 98 ? -1.624 4.633 13.376 1.00 95.62 98 ASN A O 1
ATOM 775 N N . GLN A 1 99 ? 0.326 5.736 13.398 1.00 93.75 99 GLN A N 1
ATOM 776 C CA . GLN A 1 99 ? -0.228 7.040 13.785 1.00 93.75 99 GLN A CA 1
ATOM 777 C C . GLN A 1 99 ? -1.112 7.648 12.685 1.00 93.75 99 GLN A C 1
ATOM 779 O O . GLN A 1 99 ? -0.833 7.478 11.494 1.00 93.75 99 GLN A O 1
ATOM 784 N N . ALA A 1 100 ? -2.092 8.470 13.076 1.00 93.38 100 ALA A N 1
ATOM 785 C CA . ALA A 1 100 ? -3.046 9.091 12.155 1.00 93.38 100 ALA A CA 1
ATOM 786 C C . ALA A 1 100 ? -2.410 9.864 10.992 1.00 93.38 100 ALA A C 1
ATOM 788 O O . ALA A 1 100 ? -2.893 9.793 9.867 1.00 93.38 100 ALA A O 1
ATOM 789 N N . LYS A 1 101 ? -1.259 10.513 11.199 1.00 93.44 101 LYS A N 1
ATOM 790 C CA . LYS A 1 101 ? -0.548 11.245 10.133 1.00 93.44 101 LYS A CA 1
ATOM 791 C C . LYS A 1 101 ? -0.131 10.383 8.929 1.00 93.44 101 LYS A C 1
ATOM 793 O O . LYS A 1 101 ? 0.102 10.929 7.855 1.00 93.44 101 LYS A O 1
ATOM 798 N N . TYR A 1 102 ? -0.020 9.063 9.096 1.00 96.56 102 TYR A N 1
ATOM 799 C CA . TYR A 1 102 ? 0.315 8.120 8.023 1.00 96.56 102 TYR A CA 1
ATOM 800 C C . TYR A 1 102 ? -0.906 7.357 7.491 1.00 96.56 102 TYR A C 1
ATOM 802 O O . TYR A 1 102 ? -0.767 6.552 6.567 1.00 96.56 102 TYR A O 1
ATOM 810 N N . LEU A 1 103 ? -2.099 7.612 8.038 1.00 96.62 103 LEU A N 1
ATOM 811 C CA . LEU A 1 103 ? -3.324 6.884 7.714 1.00 96.62 103 LEU A CA 1
ATOM 812 C C . LEU A 1 103 ? -3.662 6.952 6.225 1.00 96.62 103 LEU A C 1
ATOM 814 O O . LEU A 1 103 ? -3.887 5.917 5.608 1.00 96.62 103 LEU A O 1
ATOM 818 N N . ASN A 1 104 ? -3.596 8.142 5.627 1.00 95.94 104 ASN A N 1
ATOM 819 C CA . ASN A 1 104 ? -3.866 8.322 4.197 1.00 95.94 104 ASN A CA 1
ATOM 820 C C . ASN A 1 104 ? -2.960 7.452 3.316 1.00 95.94 104 ASN A C 1
ATOM 822 O O . ASN A 1 104 ? -3.391 6.930 2.291 1.00 95.94 104 ASN A O 1
ATOM 826 N N . TRP A 1 105 ? -1.694 7.282 3.709 1.00 98.06 105 TRP A N 1
ATOM 827 C CA . TRP A 1 105 ? -0.777 6.425 2.966 1.00 98.06 105 TRP A CA 1
ATOM 828 C C . TRP A 1 105 ? -1.127 4.941 3.132 1.00 98.06 105 TRP A C 1
ATOM 830 O O . TRP A 1 105 ? -1.130 4.209 2.144 1.00 98.06 105 TRP A O 1
ATOM 840 N N . ARG A 1 106 ? -1.489 4.505 4.348 1.00 98.00 106 ARG A N 1
ATOM 841 C CA . ARG A 1 106 ? -1.965 3.133 4.606 1.00 98.00 106 ARG A CA 1
ATOM 842 C C . ARG A 1 106 ? -3.221 2.813 3.794 1.00 98.00 106 ARG A C 1
ATOM 844 O O . ARG A 1 106 ? -3.228 1.816 3.084 1.00 98.00 106 ARG A O 1
ATOM 851 N N . VAL A 1 107 ? -4.230 3.686 3.824 1.00 97.69 107 VAL A N 1
ATOM 852 C CA . VAL A 1 107 ? -5.475 3.520 3.050 1.00 97.69 107 VAL A CA 1
ATOM 853 C C . VAL A 1 107 ? -5.192 3.442 1.556 1.00 97.69 107 VAL A C 1
ATOM 855 O O . VAL A 1 107 ? -5.709 2.557 0.883 1.00 97.69 107 VAL A O 1
ATOM 858 N N . ARG A 1 108 ? -4.291 4.282 1.039 1.00 97.94 108 ARG A N 1
ATOM 859 C CA . ARG A 1 108 ? -3.887 4.218 -0.369 1.00 97.94 108 ARG A CA 1
ATOM 860 C C . ARG A 1 108 ? -3.246 2.880 -0.745 1.00 97.94 108 ARG A C 1
ATOM 862 O O . ARG A 1 108 ? -3.500 2.376 -1.838 1.00 97.94 108 ARG A O 1
ATOM 869 N N . LEU A 1 109 ? -2.414 2.310 0.130 1.00 98.56 109 LEU A N 1
ATOM 870 C CA . LEU A 1 109 ? -1.868 0.965 -0.070 1.00 98.56 109 LEU A CA 1
ATOM 871 C C . LEU A 1 109 ? -2.985 -0.080 -0.033 1.00 98.56 109 LEU A C 1
ATOM 873 O O . LEU A 1 109 ? -3.013 -0.953 -0.897 1.00 98.56 109 LEU A O 1
ATOM 877 N N . TYR A 1 110 ? -3.930 0.036 0.904 1.00 98.44 110 TYR A N 1
ATOM 878 C CA . TYR A 1 110 ? -5.038 -0.908 0.998 1.00 98.44 110 TYR A CA 1
ATOM 879 C C . TYR A 1 110 ? -5.927 -0.895 -0.242 1.00 98.44 110 TYR A C 1
ATOM 881 O O . TYR A 1 110 ? -6.198 -1.947 -0.818 1.00 98.44 110 TYR A O 1
ATOM 889 N N . ALA A 1 111 ? -6.317 0.294 -0.698 1.00 96.62 111 ALA A N 1
ATOM 890 C CA . ALA A 1 111 ? -7.114 0.475 -1.901 1.00 96.62 111 ALA A CA 1
ATOM 891 C C . ALA A 1 111 ? -6.406 -0.085 -3.145 1.00 96.62 111 ALA A C 1
ATOM 893 O O . ALA A 1 111 ? -7.056 -0.661 -4.013 1.00 96.62 111 ALA A O 1
ATOM 894 N N . ALA A 1 112 ? -5.077 0.038 -3.223 1.00 97.38 112 ALA A N 1
ATOM 895 C CA . ALA A 1 112 ? -4.295 -0.513 -4.326 1.00 97.38 112 ALA A CA 1
ATOM 896 C C . ALA A 1 112 ? -4.221 -2.045 -4.309 1.00 97.38 112 ALA A C 1
ATOM 898 O O . ALA A 1 112 ? -4.267 -2.653 -5.374 1.00 97.38 112 ALA A O 1
ATOM 899 N N . VAL A 1 113 ? -4.138 -2.666 -3.127 1.00 98.31 113 VAL A N 1
ATOM 900 C CA . VAL A 1 113 ? -4.247 -4.128 -2.988 1.00 98.31 113 VAL A CA 1
ATOM 901 C C . VAL A 1 113 ? -5.636 -4.600 -3.419 1.00 98.31 113 VAL A C 1
ATOM 903 O O . VAL A 1 113 ? -5.726 -5.523 -4.221 1.00 98.31 113 VAL A O 1
ATOM 906 N N . CYS A 1 114 ? -6.703 -3.941 -2.947 1.00 96.56 114 CYS A N 1
ATOM 907 C CA . CYS A 1 114 ? -8.079 -4.276 -3.334 1.00 96.56 114 CYS A CA 1
ATOM 908 C C . CYS A 1 114 ? -8.256 -4.182 -4.854 1.00 96.56 114 CYS A C 1
ATOM 910 O O . CYS A 1 114 ? -8.691 -5.142 -5.478 1.00 96.56 114 CYS A O 1
ATOM 912 N N . PHE A 1 115 ? -7.816 -3.070 -5.453 1.00 94.94 115 PHE A N 1
ATOM 913 C CA . PHE A 1 115 ? -7.833 -2.883 -6.904 1.00 94.94 115 PHE A CA 1
ATOM 914 C C . PHE A 1 115 ? -7.079 -4.002 -7.632 1.00 94.94 115 PHE A C 1
ATOM 916 O O . PHE A 1 115 ? -7.594 -4.578 -8.583 1.00 94.94 115 PHE A O 1
ATOM 923 N N . ALA A 1 116 ? -5.871 -4.342 -7.180 1.00 96.44 116 ALA A N 1
ATOM 924 C CA . ALA A 1 116 ? -5.078 -5.377 -7.827 1.00 96.44 116 ALA A CA 1
ATOM 925 C C . ALA A 1 116 ? -5.757 -6.756 -7.761 1.00 96.44 116 ALA A C 1
ATOM 927 O O . ALA A 1 116 ? -5.722 -7.474 -8.758 1.00 96.44 116 ALA A O 1
ATOM 928 N N . TYR A 1 117 ? -6.399 -7.103 -6.637 1.00 96.94 117 TYR A N 1
ATOM 929 C CA . TYR A 1 117 ? -7.199 -8.325 -6.510 1.00 96.94 117 TYR A CA 1
ATOM 930 C C . TYR A 1 117 ? -8.431 -8.329 -7.425 1.00 96.94 117 TYR A C 1
ATOM 932 O O . TYR A 1 117 ? -8.705 -9.340 -8.074 1.00 96.94 117 TYR A O 1
ATOM 940 N N . GLU A 1 118 ? -9.146 -7.205 -7.521 1.00 92.75 118 GLU A N 1
ATOM 941 C CA . GLU A 1 118 ? -10.302 -7.049 -8.415 1.00 92.75 118 GLU A CA 1
ATOM 942 C C . GLU A 1 118 ? -9.905 -7.275 -9.885 1.00 92.75 118 GLU A C 1
ATOM 944 O O . GLU A 1 118 ? -10.551 -8.060 -10.583 1.00 92.75 118 GLU A O 1
ATOM 949 N N . GLU A 1 119 ? -8.797 -6.677 -10.336 1.00 93.44 119 GLU A N 1
ATOM 950 C CA . GLU A 1 119 ? -8.291 -6.820 -11.711 1.00 93.44 119 GLU A CA 1
ATOM 951 C C . GLU A 1 119 ? -7.907 -8.267 -12.063 1.00 93.44 119 GLU A C 1
ATOM 953 O O . GLU A 1 119 ? -8.047 -8.690 -13.212 1.00 93.44 119 GLU A O 1
ATOM 958 N N . VAL A 1 120 ? -7.460 -9.059 -11.081 1.00 94.69 120 VAL A N 1
ATOM 959 C CA . VAL A 1 120 ? -7.156 -10.491 -11.274 1.00 94.69 120 VAL A CA 1
ATOM 960 C C . VAL A 1 120 ? -8.329 -11.417 -10.944 1.00 94.69 120 VAL A C 1
ATOM 962 O O . VAL A 1 120 ? -8.160 -12.634 -10.942 1.00 94.69 120 VAL A O 1
ATOM 965 N N . LYS A 1 121 ? -9.529 -10.862 -10.719 1.00 93.12 121 LYS A N 1
ATOM 966 C CA . LYS A 1 121 ? -10.775 -11.596 -10.431 1.00 93.12 121 LYS A CA 1
ATOM 967 C C . LYS A 1 121 ? -10.756 -12.395 -9.116 1.00 93.12 121 LYS A C 1
ATOM 969 O O . LYS A 1 121 ? -11.529 -13.337 -8.966 1.00 93.12 121 LYS A O 1
ATOM 974 N N . MET A 1 122 ? -9.929 -11.994 -8.151 1.00 93.56 122 MET A N 1
ATOM 975 C CA . MET A 1 122 ? -9.855 -12.560 -6.795 1.00 93.56 122 MET A CA 1
ATOM 976 C C . MET A 1 122 ? -10.766 -11.772 -5.840 1.00 93.56 122 MET A C 1
ATOM 978 O O . MET A 1 122 ? -10.311 -10.997 -4.997 1.00 93.56 122 MET A O 1
ATOM 982 N N . LYS A 1 123 ? -12.084 -11.881 -6.053 1.00 89.69 123 LYS A N 1
ATOM 983 C CA . LYS A 1 123 ? -13.084 -11.036 -5.374 1.00 89.69 123 LYS A CA 1
ATOM 984 C C . LYS A 1 123 ? -13.165 -11.281 -3.866 1.00 89.69 123 LYS A C 1
ATOM 986 O O . LYS A 1 123 ? -13.314 -10.324 -3.109 1.00 89.69 123 LYS A O 1
ATOM 991 N N . GLU A 1 124 ? -13.090 -12.538 -3.436 1.00 93.88 124 GLU A N 1
ATOM 992 C CA . GLU A 1 124 ? -13.195 -12.896 -2.016 1.00 93.88 124 GLU A CA 1
ATOM 993 C C . GLU A 1 124 ? -12.018 -12.315 -1.227 1.00 93.88 124 GLU A C 1
ATOM 995 O O . GLU A 1 124 ? -12.200 -11.709 -0.170 1.00 93.88 124 GLU A O 1
ATOM 1000 N N . GLU A 1 125 ? -10.812 -12.410 -1.785 1.00 96.25 125 GLU A N 1
ATOM 1001 C CA . GLU A 1 125 ? -9.601 -11.836 -1.211 1.00 96.25 125 GLU A CA 1
ATOM 1002 C C . GLU A 1 125 ? -9.647 -10.307 -1.210 1.00 96.25 125 GLU A C 1
ATOM 1004 O O . GLU A 1 125 ? -9.246 -9.691 -0.220 1.00 96.25 125 GLU A O 1
ATOM 1009 N N . ALA A 1 126 ? -10.178 -9.690 -2.274 1.00 95.25 126 ALA A N 1
ATOM 1010 C CA . ALA A 1 126 ? -10.397 -8.247 -2.326 1.00 95.25 126 ALA A CA 1
ATOM 1011 C C . ALA A 1 126 ? -11.333 -7.784 -1.199 1.00 95.25 126 ALA A C 1
ATOM 1013 O O . ALA A 1 126 ? -10.993 -6.854 -0.464 1.00 95.25 126 ALA A O 1
ATOM 1014 N N . LEU A 1 127 ? -12.473 -8.462 -1.023 1.00 95.62 127 LEU A N 1
ATOM 1015 C CA . LEU A 1 127 ? -13.453 -8.139 0.012 1.00 95.62 127 LEU A CA 1
ATOM 1016 C C . LEU A 1 127 ? -12.862 -8.310 1.411 1.00 95.62 127 LEU A C 1
ATOM 1018 O O . LEU A 1 127 ? -12.902 -7.373 2.209 1.00 95.62 127 LEU A O 1
ATOM 1022 N N . HIS A 1 128 ? -12.261 -9.467 1.692 1.00 97.06 128 HIS A N 1
ATOM 1023 C CA . HIS A 1 128 ? -11.669 -9.742 2.998 1.00 97.06 128 HIS A CA 1
ATOM 1024 C C . HIS A 1 128 ? -10.577 -8.722 3.348 1.00 97.06 128 HIS A C 1
ATOM 1026 O O . HIS A 1 128 ? -10.489 -8.230 4.477 1.00 97.06 128 HIS A O 1
ATOM 1032 N N . PHE A 1 129 ? -9.754 -8.354 2.363 1.00 97.75 129 PHE A N 1
ATOM 1033 C CA . PHE A 1 129 ? -8.713 -7.357 2.554 1.00 97.75 129 PHE A CA 1
ATOM 1034 C C . PHE A 1 129 ? -9.289 -5.946 2.768 1.00 97.75 129 PHE A C 1
ATOM 1036 O O . PHE A 1 129 ? -8.801 -5.214 3.634 1.00 97.75 129 PHE A O 1
ATOM 1043 N N . ALA A 1 130 ? -10.346 -5.569 2.043 1.00 97.19 130 ALA A N 1
ATOM 1044 C CA . ALA A 1 130 ? -11.036 -4.293 2.224 1.00 97.19 130 ALA A CA 1
ATOM 1045 C C . ALA A 1 130 ? -11.676 -4.180 3.619 1.00 97.19 130 ALA A C 1
ATOM 1047 O O . ALA A 1 130 ? -11.512 -3.160 4.292 1.00 97.19 130 ALA A O 1
ATOM 1048 N N . GLU A 1 131 ? -12.344 -5.237 4.086 1.00 97.44 131 GLU A N 1
ATOM 1049 C CA . GLU A 1 131 ? -12.948 -5.301 5.421 1.00 97.44 131 GLU A CA 1
ATOM 1050 C C . GLU A 1 131 ? -11.890 -5.208 6.526 1.00 97.44 131 GLU A C 1
ATOM 1052 O O . GLU A 1 131 ? -12.057 -4.447 7.483 1.00 97.44 131 GLU A O 1
ATOM 1057 N N . ARG A 1 132 ? -10.752 -5.897 6.367 1.00 97.88 132 ARG A N 1
ATOM 1058 C CA . ARG A 1 132 ? -9.606 -5.754 7.277 1.00 97.88 132 ARG A CA 1
ATOM 1059 C C . ARG A 1 132 ? -9.080 -4.317 7.292 1.00 97.88 132 ARG A C 1
ATOM 1061 O O . ARG A 1 132 ? -8.828 -3.771 8.365 1.00 97.88 132 ARG A O 1
ATOM 1068 N N . GLY A 1 133 ? -8.902 -3.698 6.125 1.00 97.62 133 GLY A N 1
ATOM 1069 C CA . GLY A 1 133 ? -8.416 -2.321 6.028 1.00 97.62 133 GLY A CA 1
ATOM 1070 C C . GLY A 1 133 ? -9.358 -1.326 6.714 1.00 97.62 133 GLY A C 1
ATOM 1071 O O . GLY A 1 133 ? -8.897 -0.452 7.446 1.00 97.62 133 GLY A O 1
ATOM 1072 N N . LEU A 1 134 ? -10.673 -1.506 6.558 1.00 97.81 134 LEU A N 1
ATOM 1073 C CA . LEU A 1 134 ? -11.690 -0.733 7.272 1.00 97.81 134 LEU A CA 1
ATOM 1074 C C . LEU A 1 134 ? -11.605 -0.941 8.792 1.00 97.81 134 LEU A C 1
ATOM 1076 O O . LEU A 1 134 ? -11.660 0.029 9.548 1.00 97.81 134 LEU A O 1
ATOM 1080 N N . ALA A 1 135 ? -11.443 -2.187 9.245 1.00 97.88 135 ALA A N 1
ATOM 1081 C CA . ALA A 1 135 ? -11.284 -2.497 10.664 1.00 97.88 135 ALA A CA 1
ATOM 1082 C C . ALA A 1 135 ? -10.045 -1.809 11.264 1.00 97.88 135 ALA A C 1
ATOM 1084 O O . ALA A 1 135 ? -10.111 -1.281 12.371 1.00 97.88 135 ALA A O 1
ATOM 1085 N N . GLU A 1 136 ? -8.939 -1.736 10.519 1.00 97.69 136 GLU A N 1
ATOM 1086 C CA . GLU A 1 136 ? -7.732 -1.015 10.937 1.00 97.69 136 GLU A CA 1
ATOM 1087 C C . GLU A 1 136 ? -7.940 0.506 11.038 1.00 97.69 136 GLU A C 1
ATOM 1089 O O . GLU A 1 136 ? -7.411 1.132 11.960 1.00 97.69 136 GLU A O 1
ATOM 1094 N N . VAL A 1 137 ? -8.733 1.111 10.142 1.00 97.19 137 VAL A N 1
ATOM 1095 C CA . VAL A 1 137 ? -9.113 2.534 10.245 1.00 97.19 137 VAL A CA 1
ATOM 1096 C C . VAL A 1 137 ? -9.964 2.775 11.495 1.00 97.19 137 VAL A C 1
ATOM 1098 O O . VAL A 1 137 ? -9.653 3.666 12.285 1.00 97.19 137 VAL A O 1
ATOM 1101 N N . LYS A 1 138 ? -10.988 1.943 11.724 1.00 96.56 138 LYS A N 1
ATOM 1102 C CA . LYS A 1 138 ? -11.871 2.041 12.900 1.00 96.56 138 LYS A CA 1
ATOM 1103 C C . LYS A 1 138 ? -11.125 1.824 14.212 1.00 96.56 138 LYS A C 1
ATOM 1105 O O . LYS A 1 138 ? -11.363 2.524 15.189 1.00 96.56 138 LYS A O 1
ATOM 1110 N N . LYS A 1 139 ? -10.174 0.891 14.233 1.00 95.81 139 LYS A N 1
ATOM 1111 C CA . LYS A 1 139 ? -9.295 0.667 15.384 1.00 95.81 139 LYS A CA 1
ATOM 1112 C C . LYS A 1 139 ? -8.480 1.913 15.721 1.00 95.81 139 LYS A C 1
ATOM 1114 O O . LYS A 1 139 ? -8.364 2.263 16.890 1.00 95.81 139 LYS A O 1
ATOM 1119 N N . LEU A 1 140 ? -7.919 2.590 14.717 1.00 94.75 140 LEU A N 1
ATOM 1120 C CA . LEU A 1 140 ? -7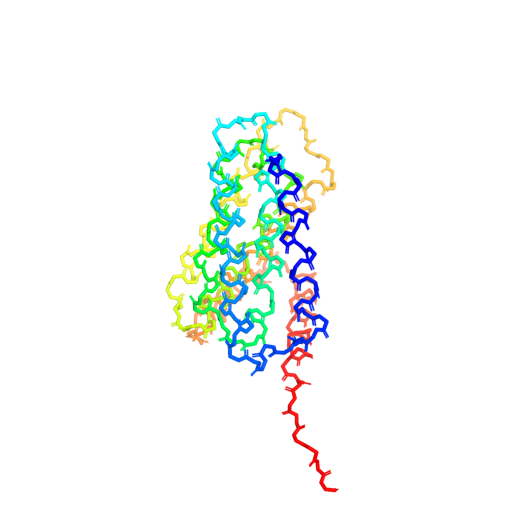.200 3.842 14.946 1.00 94.75 140 LEU A CA 1
ATOM 1121 C C . LEU A 1 140 ? -8.135 4.939 15.469 1.00 94.75 140 LEU A C 1
ATOM 1123 O O . LEU A 1 140 ? -7.761 5.646 16.397 1.00 94.75 140 LEU A O 1
ATOM 1127 N N . GLN A 1 141 ? -9.346 5.051 14.922 1.00 93.50 141 GLN A N 1
ATOM 1128 C CA . GLN A 1 141 ? -10.348 5.991 15.422 1.00 93.50 141 GLN A CA 1
ATOM 1129 C C . GLN A 1 141 ? -10.640 5.771 16.913 1.00 93.50 141 GLN A C 1
ATOM 1131 O O . GLN A 1 141 ? -10.575 6.718 17.688 1.00 93.50 141 GLN A O 1
ATOM 1136 N N . GLN A 1 142 ? -10.871 4.521 17.324 1.00 93.00 142 GLN A N 1
ATOM 1137 C CA . GLN A 1 142 ? -11.099 4.169 18.730 1.00 93.00 142 GLN A CA 1
ATOM 1138 C C . GLN A 1 142 ? -9.915 4.557 19.623 1.00 93.00 142 GLN A C 1
ATOM 1140 O O . GLN A 1 142 ? -10.113 5.038 20.733 1.00 93.00 142 GLN A O 1
ATOM 1145 N N . ILE A 1 143 ? -8.680 4.369 19.148 1.00 92.00 143 ILE A N 1
ATOM 1146 C CA . ILE A 1 143 ? -7.477 4.763 19.895 1.00 92.00 143 ILE A CA 1
ATOM 1147 C C . ILE A 1 143 ? -7.434 6.283 20.105 1.00 92.00 143 ILE A C 1
ATOM 1149 O O . ILE A 1 143 ? -7.137 6.729 21.209 1.00 92.00 143 ILE A O 1
ATOM 1153 N N . GLU A 1 144 ? -7.750 7.070 19.077 1.00 91.06 144 GLU A N 1
ATOM 1154 C CA . GLU A 1 144 ? -7.762 8.539 19.154 1.00 91.06 144 GLU A CA 1
ATOM 1155 C C . GLU A 1 144 ? -8.919 9.074 20.021 1.00 91.06 144 GLU A C 1
ATOM 1157 O O . GLU A 1 144 ? -8.807 10.150 20.598 1.00 91.06 144 GLU A O 1
ATOM 1162 N N . GLU A 1 145 ? -10.025 8.333 20.141 1.00 89.12 145 GLU A N 1
ATOM 1163 C CA . GLU A 1 145 ? -11.163 8.677 21.010 1.00 89.12 145 GLU A CA 1
ATOM 1164 C C . GLU A 1 145 ? -10.897 8.398 22.500 1.00 89.12 145 GLU A C 1
ATOM 1166 O O . GLU A 1 145 ? -11.515 9.027 23.358 1.00 89.12 145 GLU A O 1
ATOM 1171 N N . ILE A 1 146 ? -9.983 7.472 22.816 1.00 90.69 146 ILE A N 1
ATOM 1172 C CA . ILE A 1 146 ? -9.578 7.157 24.197 1.00 90.69 146 ILE A CA 1
ATOM 1173 C C . ILE A 1 146 ? -8.639 8.233 24.769 1.00 90.69 146 ILE A C 1
ATOM 1175 O O . ILE A 1 146 ? -8.514 8.351 25.991 1.00 90.69 146 ILE A O 1
ATOM 1179 N N . ASP A 1 147 ? -7.970 9.015 23.916 1.00 86.75 147 ASP A N 1
ATOM 1180 C CA . ASP A 1 147 ? -7.068 10.072 24.371 1.00 86.75 147 ASP A CA 1
ATOM 1181 C C . ASP A 1 147 ? -7.853 11.150 25.152 1.00 86.75 147 ASP A C 1
ATOM 1183 O O . ASP A 1 147 ? -8.861 11.665 24.656 1.00 86.75 147 ASP A O 1
ATOM 1187 N N . PRO A 1 148 ? -7.424 11.525 26.377 1.00 86.75 148 PRO A N 1
ATOM 1188 C CA . PRO A 1 148 ? -8.067 12.599 27.136 1.00 86.75 148 PRO A CA 1
ATOM 1189 C C . PRO A 1 148 ? -8.053 13.946 26.400 1.00 86.75 148 PRO A C 1
ATOM 1191 O O . PRO A 1 148 ? -8.882 14.813 26.689 1.00 86.75 148 PRO A O 1
ATOM 1194 N N . VAL A 1 149 ? -7.112 14.148 25.474 1.00 88.12 149 VAL A N 1
ATOM 1195 C CA . VAL A 1 149 ? -7.050 15.325 24.615 1.00 88.12 149 VAL A CA 1
ATOM 1196 C C . VAL A 1 149 ? -7.768 15.013 23.303 1.00 88.12 149 VAL A C 1
ATOM 1198 O O . VAL A 1 149 ? -7.290 14.192 22.521 1.00 88.12 149 VAL A O 1
ATOM 1201 N N . PRO A 1 150 ? -8.884 15.698 22.992 1.00 82.94 150 PRO A N 1
ATOM 1202 C CA . PRO A 1 150 ? -9.614 15.420 21.767 1.00 82.94 150 PRO A CA 1
ATOM 1203 C C . PRO A 1 150 ? -8.737 15.712 20.539 1.00 82.94 150 PRO A C 1
ATOM 1205 O O . PRO A 1 150 ? -8.079 16.760 20.487 1.00 82.94 150 PRO A O 1
ATOM 1208 N N . PRO A 1 151 ? -8.773 14.853 19.503 1.00 85.31 151 PRO A N 1
ATOM 1209 C CA . PRO A 1 151 ? -7.934 15.024 18.327 1.00 85.31 151 PRO A CA 1
ATOM 1210 C C . PRO A 1 151 ? -8.231 16.357 17.621 1.00 85.31 151 PRO A C 1
ATOM 1212 O O . PRO A 1 151 ? -9.364 16.852 17.645 1.00 85.31 151 PRO A O 1
ATOM 1215 N N . PRO A 1 152 ? -7.260 16.971 16.932 1.00 90.38 152 PRO A N 1
ATOM 1216 C CA . PRO A 1 152 ? -7.525 18.141 16.106 1.00 90.38 152 PRO A CA 1
ATOM 1217 C C . PRO A 1 152 ? -8.602 17.854 15.050 1.00 90.38 152 PRO A C 1
ATOM 1219 O O . PRO A 1 152 ? -8.698 16.748 14.514 1.00 90.38 152 PRO A O 1
ATOM 1222 N N . ALA A 1 153 ? -9.387 18.869 14.676 1.00 90.75 153 ALA A N 1
ATOM 1223 C CA . ALA A 1 153 ? -10.434 18.711 13.661 1.00 90.75 153 ALA A CA 1
ATOM 1224 C C . ALA A 1 153 ? -9.892 18.202 12.309 1.00 90.75 153 ALA A C 1
ATOM 1226 O O . ALA A 1 153 ? -10.597 17.498 11.591 1.00 90.75 153 ALA A O 1
ATOM 1227 N N . SER A 1 154 ? -8.639 18.524 11.972 1.00 91.38 154 SER A N 1
ATOM 1228 C CA . SER A 1 154 ? -7.953 18.010 10.782 1.00 91.38 154 SER A CA 1
ATOM 1229 C C . SER A 1 154 ? -7.741 16.494 10.826 1.00 91.38 154 SER A C 1
ATOM 1231 O O . SER A 1 154 ? -7.944 15.834 9.811 1.00 91.38 154 SER A O 1
ATOM 1233 N N . ILE A 1 155 ? -7.386 15.940 11.989 1.00 91.25 155 ILE A N 1
ATOM 1234 C CA . ILE A 1 155 ? -7.191 14.499 12.185 1.00 91.25 155 ILE A CA 1
ATOM 1235 C C . ILE A 1 155 ? -8.529 13.765 12.114 1.00 91.25 155 ILE A C 1
ATOM 1237 O O . ILE A 1 155 ? -8.636 12.790 11.378 1.00 91.25 155 ILE A O 1
ATOM 1241 N N . ARG A 1 156 ? -9.584 14.285 12.757 1.00 91.12 156 ARG A N 1
ATOM 1242 C CA . ARG A 1 156 ? -10.938 13.711 12.630 1.00 91.12 156 ARG A CA 1
ATOM 1243 C C . ARG A 1 156 ? -11.412 13.650 11.179 1.00 91.12 156 ARG A C 1
ATOM 1245 O O . ARG A 1 156 ? -11.873 12.614 10.724 1.00 91.12 156 ARG A O 1
ATOM 1252 N N . ARG A 1 157 ? -11.249 14.741 10.420 1.00 91.69 157 ARG A N 1
ATOM 1253 C CA . ARG A 1 157 ? -11.592 14.761 8.985 1.00 91.69 157 ARG A CA 1
ATOM 1254 C C . ARG A 1 157 ? -10.778 13.744 8.186 1.00 91.69 157 ARG A C 1
ATOM 1256 O O . ARG A 1 157 ? -11.325 13.116 7.288 1.00 91.69 157 ARG A O 1
ATOM 1263 N N . MET A 1 158 ? -9.494 13.585 8.509 1.00 92.50 158 MET A N 1
ATOM 1264 C CA . MET A 1 158 ? -8.627 12.596 7.868 1.00 92.50 158 MET A CA 1
ATOM 1265 C C . MET A 1 158 ? -9.119 11.168 8.128 1.00 92.50 158 MET A C 1
ATOM 1267 O O . MET A 1 158 ? -9.223 10.394 7.185 1.00 92.50 158 MET A O 1
ATOM 1271 N N . ILE A 1 159 ? -9.475 10.845 9.374 1.00 93.44 159 ILE A N 1
ATOM 1272 C CA . ILE A 1 159 ? -10.012 9.531 9.756 1.00 93.44 159 ILE A CA 1
ATOM 1273 C C . ILE A 1 159 ? -11.350 9.267 9.059 1.00 93.44 159 ILE A C 1
ATOM 1275 O O . ILE A 1 159 ? -11.494 8.232 8.419 1.00 93.44 159 ILE A O 1
ATOM 1279 N N . ASN A 1 160 ? -12.278 10.226 9.074 1.00 92.19 160 ASN A N 1
ATOM 1280 C CA . ASN A 1 160 ? -13.576 10.074 8.407 1.00 92.19 160 ASN A CA 1
ATOM 1281 C C . ASN A 1 160 ? -13.422 9.885 6.888 1.00 92.19 160 ASN A C 1
ATOM 1283 O O . ASN A 1 160 ? -14.117 9.075 6.280 1.00 92.19 160 ASN A O 1
ATOM 1287 N N . SER A 1 161 ? -12.491 10.614 6.260 1.00 92.19 161 SER A N 1
ATOM 1288 C CA . SER A 1 161 ? -12.185 10.451 4.834 1.00 92.19 161 SER A CA 1
ATOM 1289 C C . SER A 1 161 ? -11.586 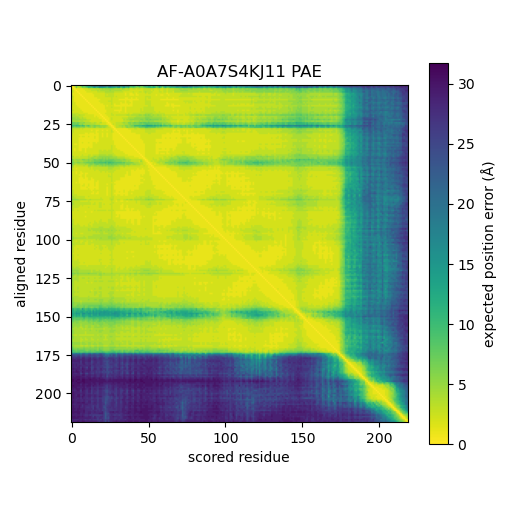9.075 4.536 1.00 92.19 161 SER A C 1
ATOM 1291 O O . SER A 1 161 ? -11.957 8.450 3.546 1.00 92.19 161 SER A O 1
ATOM 1293 N N . ALA A 1 162 ? -10.668 8.606 5.384 1.00 93.38 162 ALA A N 1
ATOM 1294 C CA . ALA A 1 162 ? -10.058 7.285 5.289 1.00 93.38 162 ALA A CA 1
ATOM 1295 C C . ALA A 1 162 ? -11.092 6.161 5.456 1.00 93.38 162 ALA A C 1
ATOM 1297 O O . ALA A 1 162 ? -11.065 5.177 4.717 1.00 93.38 162 ALA A O 1
ATOM 1298 N N . GLU A 1 163 ? -12.026 6.317 6.396 1.00 94.25 163 GLU A N 1
ATOM 1299 C CA . GLU A 1 163 ? -13.119 5.373 6.607 1.00 94.25 163 GLU A CA 1
ATOM 1300 C C . GLU A 1 163 ? -14.032 5.320 5.380 1.00 94.25 163 GLU A C 1
ATOM 1302 O O . GLU A 1 163 ? -14.284 4.236 4.859 1.00 94.25 163 GLU A O 1
ATOM 1307 N N . ALA A 1 164 ? -14.459 6.474 4.858 1.00 90.00 164 ALA A N 1
ATOM 1308 C CA . ALA A 1 164 ? -15.298 6.544 3.663 1.00 90.00 164 ALA A CA 1
ATOM 1309 C C . ALA A 1 164 ? -14.633 5.898 2.430 1.00 90.00 164 ALA A C 1
ATOM 1311 O O . ALA A 1 164 ? -15.297 5.202 1.654 1.00 90.00 164 ALA A O 1
ATOM 1312 N N . GLU A 1 165 ? -13.319 6.077 2.255 1.00 90.12 165 GLU A N 1
ATOM 1313 C CA . GLU A 1 165 ? -12.555 5.443 1.174 1.00 90.12 165 GLU A CA 1
ATOM 1314 C C . GLU A 1 165 ? -12.513 3.913 1.324 1.00 90.12 165 GLU A C 1
ATOM 1316 O O . GLU A 1 165 ? -12.750 3.186 0.354 1.00 90.12 165 GLU A O 1
ATOM 1321 N N . MET A 1 166 ? -12.300 3.404 2.542 1.00 95.88 166 MET A N 1
ATOM 1322 C CA . MET A 1 166 ? -12.316 1.961 2.795 1.00 95.88 166 MET A CA 1
ATOM 1323 C C . MET A 1 166 ? -13.717 1.354 2.678 1.00 95.88 166 MET A C 1
ATOM 1325 O O . MET A 1 166 ? -13.861 0.288 2.082 1.00 95.88 166 MET A O 1
ATOM 1329 N N . MET A 1 167 ? -14.757 2.043 3.156 1.00 92.00 167 MET A N 1
ATOM 1330 C CA . MET A 1 167 ? -16.154 1.646 2.945 1.00 92.00 167 MET A CA 1
ATOM 1331 C C . MET A 1 167 ? -16.471 1.540 1.453 1.00 92.00 167 MET A C 1
ATOM 1333 O O . MET A 1 167 ? -17.076 0.566 1.016 1.00 92.00 167 MET A O 1
ATOM 1337 N N . THR A 1 168 ? -16.000 2.498 0.651 1.00 87.06 168 THR A N 1
ATOM 1338 C CA . THR A 1 168 ? -16.149 2.453 -0.810 1.00 87.06 168 THR A CA 1
ATOM 1339 C C . THR A 1 168 ? -15.474 1.216 -1.404 1.00 87.06 168 THR A C 1
ATOM 1341 O O . THR A 1 168 ? -16.053 0.575 -2.278 1.00 87.06 168 THR A O 1
ATOM 1344 N N . CYS A 1 169 ? -14.284 0.840 -0.923 1.00 87.94 169 CYS A N 1
ATOM 1345 C CA . CYS A 1 169 ? -13.613 -0.385 -1.366 1.00 87.94 169 CYS A CA 1
ATOM 1346 C C . CYS A 1 169 ? -14.425 -1.640 -1.012 1.00 87.94 169 CYS A C 1
ATOM 1348 O O . CYS A 1 169 ? -14.623 -2.486 -1.881 1.00 87.94 169 CYS A O 1
ATOM 1350 N N . VAL A 1 170 ? -14.953 -1.735 0.215 1.00 91.31 170 VAL A N 1
ATOM 1351 C CA . VAL A 1 170 ? -15.815 -2.854 0.646 1.00 91.31 170 VAL A CA 1
ATOM 1352 C C . VAL A 1 170 ? -17.060 -2.946 -0.231 1.00 91.31 170 VAL A C 1
ATOM 1354 O O . VAL A 1 170 ? -17.358 -4.011 -0.769 1.00 91.31 170 VAL A O 1
ATOM 1357 N N . TYR A 1 171 ? -17.767 -1.831 -0.429 1.00 87.25 171 TYR A N 1
ATOM 1358 C CA . TYR A 1 171 ? -18.962 -1.820 -1.267 1.00 87.25 171 TYR A CA 1
ATOM 1359 C C . TYR A 1 171 ? -18.654 -2.170 -2.711 1.00 87.25 171 TYR A C 1
ATOM 1361 O O . TYR A 1 171 ? -19.424 -2.904 -3.310 1.00 87.25 171 TYR A O 1
ATOM 1369 N N . ARG A 1 172 ? -17.528 -1.715 -3.269 1.00 82.62 172 ARG A N 1
ATOM 1370 C CA . ARG A 1 172 ? -17.127 -2.086 -4.629 1.00 82.62 172 ARG A CA 1
ATOM 1371 C C . ARG A 1 172 ? -16.876 -3.591 -4.755 1.00 82.62 172 ARG A C 1
ATOM 1373 O O . ARG A 1 172 ? -17.391 -4.203 -5.688 1.00 82.62 172 ARG A O 1
ATOM 1380 N N . CYS A 1 173 ? -16.199 -4.188 -3.772 1.00 84.62 173 CYS A N 1
ATOM 1381 C CA . CYS A 1 173 ? -15.959 -5.631 -3.737 1.00 84.62 173 CYS A CA 1
ATOM 1382 C C . CYS A 1 173 ? -17.272 -6.429 -3.612 1.00 84.62 173 CYS A C 1
ATOM 1384 O O . CYS A 1 173 ? -17.418 -7.454 -4.271 1.00 84.62 173 CYS A O 1
ATOM 1386 N N . LYS A 1 174 ? -18.253 -5.933 -2.838 1.00 82.19 174 LYS A N 1
ATOM 1387 C CA . LYS A 1 174 ? -19.603 -6.526 -2.726 1.00 82.19 174 LYS A CA 1
ATOM 1388 C C . LYS A 1 174 ? -20.480 -6.289 -3.967 1.00 82.19 174 LYS A C 1
ATOM 1390 O O . LYS A 1 174 ? -21.287 -7.138 -4.330 1.00 82.19 174 LYS A O 1
ATOM 1395 N N . ALA A 1 175 ? -20.347 -5.135 -4.625 1.00 66.25 175 ALA A N 1
ATOM 1396 C CA . ALA A 1 175 ? -21.212 -4.687 -5.728 1.00 66.25 175 ALA A CA 1
ATOM 1397 C C . ALA A 1 175 ? -21.019 -5.503 -6.996 1.00 66.25 175 ALA A C 1
ATOM 1399 O O . ALA A 1 175 ? -21.921 -5.576 -7.828 1.00 66.25 175 ALA A O 1
ATOM 1400 N N . ALA A 1 176 ? -19.864 -6.149 -7.125 1.00 55.84 176 ALA A N 1
ATOM 1401 C CA . ALA A 1 176 ? -19.605 -7.082 -8.203 1.00 55.84 176 ALA A CA 1
ATOM 1402 C C . ALA A 1 176 ? -20.559 -8.300 -8.199 1.00 55.84 176 ALA A C 1
ATOM 1404 O O . ALA A 1 176 ? -20.526 -9.060 -9.170 1.00 55.84 176 ALA A O 1
ATOM 1405 N N . ASP A 1 177 ? -21.400 -8.452 -7.163 1.00 50.53 177 ASP A N 1
ATOM 1406 C CA . ASP A 1 177 ? -22.453 -9.469 -7.034 1.00 50.53 177 ASP A CA 1
ATOM 1407 C C . ASP A 1 177 ? -23.893 -8.891 -7.101 1.00 50.53 177 ASP A C 1
ATOM 1409 O O . ASP A 1 177 ? -24.858 -9.567 -6.757 1.00 50.53 177 ASP A O 1
ATOM 1413 N N . GLY A 1 178 ? -24.064 -7.654 -7.595 1.00 47.97 178 GLY A N 1
ATOM 1414 C CA . GLY A 1 178 ? -25.301 -7.124 -8.204 1.00 47.97 178 GLY A CA 1
ATOM 1415 C C . GLY A 1 178 ? -26.506 -6.806 -7.300 1.00 47.97 178 GLY A C 1
ATOM 1416 O O . GLY A 1 178 ? -27.118 -5.755 -7.474 1.00 47.97 178 GLY A O 1
ATOM 1417 N N . GLU A 1 179 ? -26.858 -7.657 -6.334 1.00 43.44 179 GLU A N 1
ATOM 1418 C CA . GLU A 1 179 ? -28.154 -7.580 -5.628 1.00 43.44 179 GLU A CA 1
ATOM 1419 C C . GLU A 1 179 ? -28.061 -7.113 -4.164 1.00 43.44 179 GLU A C 1
ATOM 1421 O O . GLU A 1 179 ? -28.987 -6.477 -3.660 1.00 43.44 179 GLU A O 1
ATOM 1426 N N . SER A 1 180 ? -26.943 -7.348 -3.467 1.00 50.53 180 SER A N 1
ATOM 1427 C CA . SER A 1 180 ? -26.800 -6.985 -2.042 1.00 50.53 180 SER A CA 1
ATOM 1428 C C . SER A 1 180 ? -26.490 -5.501 -1.816 1.00 50.53 180 SER A C 1
ATOM 1430 O O . SER A 1 180 ? -26.935 -4.902 -0.838 1.00 50.53 180 SER A O 1
ATOM 1432 N N . VAL A 1 181 ? -25.773 -4.875 -2.753 1.00 52.09 181 VAL A N 1
ATOM 1433 C CA . VAL A 1 181 ? -25.272 -3.503 -2.598 1.00 52.09 181 VAL A CA 1
ATOM 1434 C C . VAL A 1 181 ? -26.361 -2.451 -2.683 1.00 52.09 181 VAL A C 1
ATOM 1436 O O . VAL A 1 181 ? -26.245 -1.422 -2.029 1.00 52.09 181 VAL A O 1
ATOM 1439 N N . VAL A 1 182 ? -27.444 -2.706 -3.415 1.00 50.28 182 VAL A N 1
ATOM 1440 C CA . VAL A 1 182 ? -28.579 -1.776 -3.457 1.00 50.28 182 VAL A CA 1
ATOM 1441 C C . VAL A 1 182 ? -29.261 -1.705 -2.087 1.00 50.28 182 VAL A C 1
ATOM 1443 O O . VAL A 1 182 ? -29.572 -0.612 -1.627 1.00 50.28 182 VAL A O 1
ATOM 1446 N N . ASN A 1 183 ? -29.410 -2.837 -1.394 1.00 51.44 183 ASN A N 1
ATOM 1447 C CA . ASN A 1 183 ? -30.040 -2.890 -0.073 1.00 51.44 183 ASN A CA 1
ATOM 1448 C C . ASN A 1 183 ? -29.136 -2.320 1.033 1.00 51.44 183 ASN A C 1
ATOM 1450 O O . ASN A 1 183 ? -29.612 -1.551 1.868 1.00 51.44 183 ASN A O 1
ATOM 1454 N N . ASP A 1 184 ? -27.833 -2.615 0.996 1.00 54.22 184 ASP A N 1
ATOM 1455 C CA . ASP A 1 184 ? -26.860 -2.059 1.947 1.00 54.22 184 ASP A CA 1
ATOM 1456 C C . ASP A 1 184 ? -26.658 -0.546 1.736 1.00 54.22 184 ASP A C 1
ATOM 1458 O O . ASP A 1 184 ? -26.594 0.216 2.702 1.00 54.22 184 ASP A O 1
ATOM 1462 N N . LEU A 1 185 ? -26.621 -0.075 0.480 1.00 50.62 185 LEU A N 1
ATOM 1463 C CA . LEU A 1 185 ? -26.605 1.359 0.180 1.00 50.62 185 LEU A CA 1
ATOM 1464 C C . LEU A 1 185 ? -27.891 2.026 0.658 1.00 50.62 185 LEU A C 1
ATOM 1466 O O . LEU A 1 185 ? -27.803 3.078 1.271 1.00 50.62 185 LEU A O 1
ATOM 1470 N N . LEU A 1 186 ? -29.070 1.435 0.441 1.00 47.81 186 LEU A N 1
ATOM 1471 C CA . LEU A 1 186 ? -30.340 1.997 0.918 1.00 47.81 186 LEU A CA 1
ATOM 1472 C C . LEU A 1 186 ? -30.376 2.168 2.446 1.00 47.81 186 LEU A C 1
ATOM 1474 O O . LEU A 1 186 ? -30.892 3.180 2.917 1.00 47.81 186 LEU A O 1
ATOM 1478 N N . ALA A 1 187 ? -29.778 1.242 3.202 1.00 54.19 187 ALA A N 1
ATOM 1479 C CA . ALA A 1 187 ? -29.670 1.335 4.660 1.00 54.19 187 ALA A CA 1
ATOM 1480 C C . ALA A 1 187 ? -28.682 2.419 5.136 1.00 54.19 187 ALA A C 1
ATOM 1482 O O . ALA A 1 187 ? -28.867 3.012 6.191 1.00 54.19 187 ALA A O 1
ATOM 1483 N N . VAL A 1 188 ? -27.632 2.704 4.363 1.00 50.53 188 VAL A N 1
ATOM 1484 C CA . VAL A 1 188 ? -26.651 3.764 4.673 1.00 50.53 188 VAL A CA 1
ATOM 1485 C C . VAL A 1 188 ? -27.141 5.136 4.202 1.00 50.53 188 VAL A C 1
ATOM 1487 O O . VAL A 1 188 ? -26.882 6.157 4.837 1.00 50.53 188 VAL A O 1
ATOM 1490 N N . LEU A 1 189 ? -27.873 5.167 3.088 1.00 47.31 189 LEU A N 1
ATOM 1491 C CA . LEU A 1 189 ? -28.473 6.363 2.500 1.00 47.31 189 LEU A CA 1
ATOM 1492 C C . LEU A 1 189 ? -29.578 6.945 3.388 1.00 47.31 189 LEU A C 1
ATOM 1494 O O . LEU A 1 189 ? -29.776 8.158 3.366 1.00 47.31 189 LEU A O 1
ATOM 1498 N N . SER A 1 190 ? -30.265 6.126 4.192 1.00 48.19 190 SER A N 1
ATOM 1499 C CA . SER A 1 190 ? -31.296 6.618 5.113 1.00 48.19 190 SER A CA 1
ATOM 1500 C C . SER A 1 190 ? -30.751 7.486 6.254 1.00 48.19 190 SER A C 1
ATOM 1502 O O . SER A 1 190 ? -31.507 8.299 6.778 1.00 48.19 190 SER A O 1
ATOM 1504 N N . ASP A 1 191 ? -29.459 7.381 6.593 1.00 50.72 191 ASP A N 1
ATOM 1505 C CA . ASP A 1 191 ? -28.881 8.051 7.771 1.00 50.72 191 ASP A CA 1
ATOM 1506 C C . ASP A 1 191 ? -28.126 9.360 7.466 1.00 50.72 191 ASP A C 1
ATOM 1508 O O . ASP A 1 191 ? -27.902 10.170 8.365 1.00 50.72 191 ASP A O 1
ATOM 1512 N N . SER A 1 192 ? -27.737 9.630 6.214 1.00 51.03 192 SER A N 1
ATOM 1513 C CA . SER A 1 192 ? -27.006 10.859 5.853 1.00 51.03 192 SER A CA 1
ATOM 1514 C C . SER A 1 192 ? -27.123 11.141 4.354 1.00 51.03 192 SER A C 1
ATOM 1516 O O . SER A 1 192 ? -26.296 10.716 3.553 1.00 51.03 192 SER A O 1
ATOM 1518 N N . LEU A 1 193 ? -28.204 11.808 3.945 1.00 48.09 193 LEU A N 1
ATOM 1519 C CA . LEU A 1 193 ? -28.674 11.783 2.551 1.00 48.09 193 LEU A CA 1
ATOM 1520 C C . LEU A 1 193 ? -28.020 12.823 1.610 1.00 48.09 193 LEU A C 1
ATOM 1522 O O . LEU A 1 193 ? -28.224 12.761 0.405 1.00 48.09 193 LEU A O 1
ATOM 1526 N N . SER A 1 194 ? -27.247 13.800 2.091 1.00 52.56 194 SER A N 1
ATOM 1527 C CA . SER A 1 194 ? -26.881 14.963 1.251 1.00 52.56 194 SER A CA 1
ATOM 1528 C C . SER A 1 194 ? -25.436 14.949 0.734 1.00 52.56 194 SER A C 1
ATOM 1530 O O . SER A 1 194 ? -25.190 15.018 -0.472 1.00 52.56 194 SER A O 1
ATOM 1532 N N . GLU A 1 195 ? -24.453 14.837 1.630 1.00 53.25 195 GLU A N 1
ATOM 1533 C CA . GLU A 1 195 ? -23.047 15.098 1.279 1.00 53.25 195 GLU A CA 1
ATOM 1534 C C . GLU A 1 195 ? -22.330 13.861 0.722 1.00 53.25 195 GLU A C 1
ATOM 1536 O O . GLU A 1 195 ? -21.531 13.948 -0.214 1.00 53.25 195 GLU A O 1
ATOM 1541 N N . THR A 1 196 ? -22.664 12.686 1.245 1.00 54.56 196 THR A N 1
ATOM 1542 C CA . THR A 1 196 ? -22.136 11.383 0.815 1.00 54.56 196 THR A CA 1
ATOM 1543 C C . THR A 1 196 ? -22.603 11.015 -0.588 1.00 54.56 196 THR A C 1
ATOM 1545 O O . THR A 1 196 ? -21.791 10.547 -1.383 1.00 54.56 196 THR A O 1
ATOM 1548 N N . ILE A 1 197 ? -23.861 11.293 -0.950 1.00 55.44 197 ILE A N 1
ATOM 1549 C CA . ILE A 1 197 ? -24.374 11.045 -2.310 1.00 55.44 197 ILE A CA 1
ATOM 1550 C C . ILE A 1 197 ? -23.626 11.901 -3.33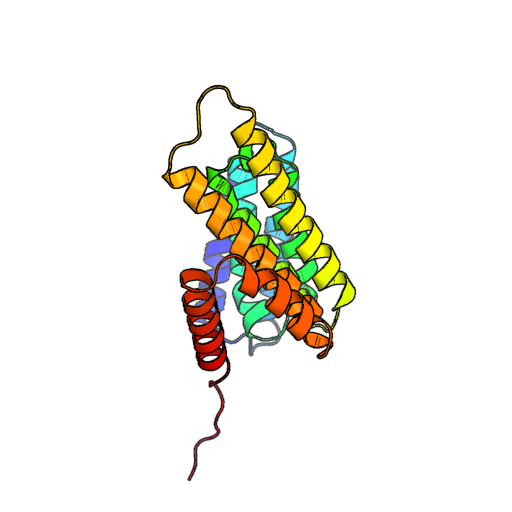6 1.00 55.44 197 ILE A C 1
ATOM 1552 O O . ILE A 1 197 ? -23.214 11.395 -4.381 1.00 55.44 197 ILE A O 1
ATOM 1556 N N . ALA A 1 198 ? -23.394 13.180 -3.032 1.00 50.88 198 ALA A N 1
ATOM 1557 C CA . ALA A 1 198 ? -22.642 14.068 -3.913 1.00 50.88 198 ALA A CA 1
ATOM 1558 C C . ALA A 1 198 ? -21.195 13.582 -4.109 1.00 50.88 198 ALA A C 1
ATOM 1560 O O . ALA A 1 198 ? -20.708 13.542 -5.242 1.00 50.88 198 ALA A O 1
ATOM 1561 N N . ALA A 1 199 ? -20.538 13.140 -3.031 1.00 54.66 199 ALA A N 1
ATOM 1562 C CA . ALA A 1 199 ? -19.184 12.596 -3.084 1.00 54.66 199 ALA A CA 1
ATOM 1563 C C . ALA A 1 199 ? -19.115 11.280 -3.881 1.00 54.66 199 ALA A C 1
ATOM 1565 O O . ALA A 1 199 ? -18.269 11.139 -4.765 1.00 54.66 199 ALA A O 1
ATOM 1566 N N . VAL A 1 200 ? -20.037 10.342 -3.640 1.00 58.91 200 VAL A N 1
ATOM 1567 C CA . VAL A 1 200 ? -20.089 9.045 -4.336 1.00 58.91 200 VAL A CA 1
ATOM 1568 C C . VAL A 1 200 ? -20.373 9.232 -5.828 1.00 58.91 200 VAL A C 1
ATOM 1570 O O . VAL A 1 200 ? -19.660 8.668 -6.658 1.00 58.91 200 VAL A O 1
ATOM 1573 N N . ILE A 1 201 ? -21.331 10.087 -6.203 1.00 60.50 201 ILE A N 1
ATOM 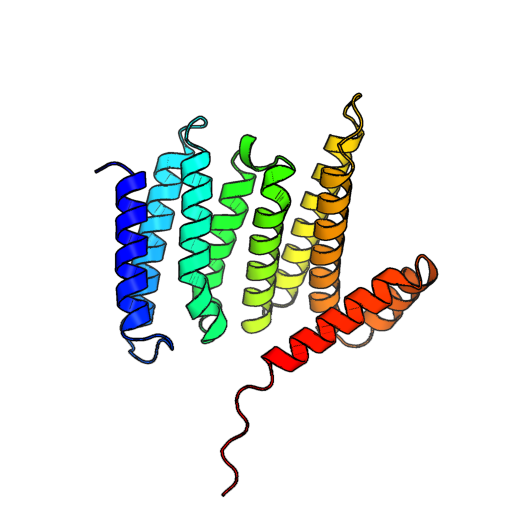1574 C CA . ILE A 1 201 ? -21.622 10.399 -7.613 1.00 60.50 201 ILE A CA 1
ATOM 1575 C C . ILE A 1 201 ? -20.414 11.053 -8.295 1.00 60.50 201 ILE A C 1
ATOM 1577 O O . ILE A 1 201 ? -20.103 10.733 -9.444 1.00 60.50 201 ILE A O 1
ATOM 1581 N N . GLN A 1 202 ? -19.706 11.957 -7.614 1.00 59.38 202 GLN A N 1
ATOM 1582 C CA . GLN A 1 202 ? -18.520 12.605 -8.172 1.00 59.38 202 GLN A CA 1
ATOM 1583 C C . GLN A 1 202 ? -17.368 11.609 -8.383 1.00 59.38 202 GLN A C 1
ATOM 1585 O O . GLN A 1 202 ? -16.672 11.680 -9.399 1.00 59.38 202 GLN A O 1
ATOM 1590 N N . ILE A 1 203 ? -17.203 10.647 -7.473 1.00 55.12 203 ILE A N 1
ATOM 1591 C CA . ILE A 1 203 ? -16.175 9.604 -7.557 1.00 55.12 203 ILE A CA 1
ATOM 1592 C C . ILE A 1 203 ? -16.511 8.587 -8.657 1.00 55.12 203 ILE A C 1
ATOM 1594 O O . ILE A 1 203 ? -15.648 8.284 -9.486 1.00 55.12 203 ILE A O 1
ATOM 1598 N N . LEU A 1 204 ? -17.762 8.131 -8.756 1.00 53.34 204 LEU A N 1
ATOM 1599 C CA . LEU A 1 204 ? -18.213 7.239 -9.833 1.00 53.34 204 LEU A CA 1
ATOM 1600 C C . LEU A 1 204 ? -18.054 7.898 -11.212 1.00 53.34 204 LEU A C 1
ATOM 1602 O O . LEU A 1 204 ? -17.447 7.314 -12.109 1.00 53.34 204 LEU A O 1
ATOM 1606 N N . ARG A 1 205 ? -18.438 9.175 -11.351 1.00 48.97 205 ARG A N 1
ATOM 1607 C CA . ARG A 1 205 ? -18.207 9.961 -12.580 1.00 48.97 205 ARG A CA 1
ATOM 1608 C C . ARG A 1 205 ? -16.723 10.162 -12.902 1.00 48.97 205 ARG A C 1
ATOM 1610 O O . ARG A 1 205 ? -16.360 10.324 -14.064 1.00 48.97 205 ARG A O 1
ATOM 1617 N N . SER A 1 206 ? -15.842 10.184 -11.900 1.00 50.12 206 SER A N 1
ATOM 1618 C CA . SER A 1 206 ? -14.388 10.243 -12.124 1.00 50.12 206 SER A CA 1
ATOM 1619 C C . SER A 1 206 ? -13.802 8.896 -12.570 1.00 50.12 206 SER A C 1
ATOM 1621 O O . SER A 1 206 ? -12.783 8.866 -13.262 1.00 50.12 206 SER A O 1
ATOM 1623 N N . THR A 1 207 ? -14.480 7.798 -12.225 1.00 44.44 207 THR A N 1
ATOM 1624 C CA . THR A 1 207 ? -14.118 6.427 -12.602 1.00 44.44 207 THR A CA 1
ATOM 1625 C C . THR A 1 207 ? -14.468 6.165 -14.070 1.00 44.44 207 THR A C 1
ATOM 1627 O O . THR A 1 207 ? -13.617 5.675 -14.809 1.00 44.44 207 THR A O 1
ATOM 1630 N N . GLU A 1 208 ? -15.625 6.644 -14.545 1.00 42.16 208 GLU A N 1
ATOM 1631 C CA . GLU A 1 208 ? -15.991 6.628 -15.976 1.00 42.16 208 GLU A CA 1
ATOM 1632 C C . GLU A 1 208 ? -15.026 7.444 -16.859 1.00 42.16 208 GLU A C 1
ATOM 1634 O O . GLU A 1 208 ? -14.743 7.084 -18.000 1.00 42.16 208 GLU A O 1
ATOM 1639 N N . ARG A 1 209 ? -14.432 8.528 -16.335 1.00 40.91 209 ARG A N 1
ATOM 1640 C CA . ARG A 1 209 ? -13.401 9.282 -17.077 1.00 40.91 209 ARG A CA 1
ATOM 1641 C C . ARG A 1 209 ? -12.076 8.530 -17.214 1.00 40.91 209 ARG A C 1
ATOM 1643 O O . ARG A 1 209 ? -11.287 8.877 -18.090 1.00 40.91 209 ARG A O 1
ATOM 1650 N N . ARG A 1 210 ? -11.797 7.541 -16.357 1.00 44.31 210 ARG A N 1
ATOM 1651 C CA . ARG A 1 210 ? -10.593 6.698 -16.463 1.00 44.31 210 ARG A CA 1
ATOM 1652 C C . ARG A 1 210 ? -10.784 5.526 -17.423 1.00 44.31 210 ARG A C 1
ATOM 1654 O O . ARG A 1 210 ? -9.798 5.114 -18.025 1.00 44.31 210 ARG A O 1
ATOM 1661 N N . THR A 1 211 ? -12.012 5.043 -17.610 1.00 45.06 211 THR A N 1
ATOM 1662 C CA . THR A 1 211 ? -12.332 3.953 -18.546 1.00 45.06 211 THR A CA 1
ATOM 1663 C C . THR A 1 211 ? -12.495 4.417 -20.000 1.00 45.06 211 THR A C 1
ATOM 1665 O O . THR A 1 211 ? -12.367 3.604 -20.907 1.00 45.06 211 THR A O 1
ATOM 1668 N N . LEU A 1 212 ? -12.663 5.720 -20.267 1.00 37.94 212 LEU A N 1
ATOM 1669 C CA . LEU A 1 212 ? -12.665 6.296 -21.625 1.00 37.94 212 LEU A CA 1
ATOM 1670 C C . LEU A 1 212 ? -11.255 6.606 -22.171 1.00 37.94 212 LEU A C 1
ATOM 1672 O O . LEU A 1 212 ? -10.978 7.700 -22.668 1.00 37.94 212 LEU A O 1
ATOM 1676 N N . ARG A 1 213 ? -10.337 5.642 -22.119 1.00 43.97 213 ARG A N 1
ATOM 1677 C CA . ARG A 1 213 ? -9.223 5.585 -23.077 1.00 43.97 213 ARG A CA 1
ATOM 1678 C C . ARG A 1 213 ? -9.382 4.280 -23.839 1.00 43.97 213 ARG A C 1
ATOM 1680 O O . ARG A 1 213 ? -9.524 3.249 -23.205 1.00 43.97 213 ARG A O 1
ATOM 1687 N N . HIS A 1 214 ? -9.361 4.382 -25.170 1.00 47.34 214 HIS A N 1
ATOM 1688 C CA . HIS A 1 214 ? -9.622 3.345 -26.184 1.00 47.34 214 HIS A CA 1
ATOM 1689 C C . HIS A 1 214 ? -11.035 3.367 -26.795 1.00 47.34 214 HIS A C 1
ATOM 1691 O O . HIS A 1 214 ? -11.755 2.377 -26.773 1.00 47.34 214 HIS A O 1
ATOM 1697 N N . LEU A 1 215 ? -11.390 4.481 -27.445 1.00 40.91 215 LEU A N 1
ATOM 1698 C CA . LEU A 1 215 ? -12.146 4.382 -28.697 1.00 40.91 215 LEU A CA 1
ATOM 1699 C C . LEU A 1 215 ? -11.119 4.341 -29.845 1.00 40.91 215 LEU A C 1
ATOM 1701 O O . LEU A 1 215 ? -10.203 5.173 -29.839 1.00 40.91 215 LEU A O 1
ATOM 1705 N N . PRO A 1 216 ? -11.194 3.371 -30.777 1.00 33.69 216 PRO A N 1
ATOM 1706 C CA . PRO A 1 216 ? -10.367 3.387 -31.979 1.00 33.69 216 PRO A CA 1
ATOM 1707 C C . PRO A 1 216 ? -10.690 4.634 -32.820 1.00 33.69 216 PRO A C 1
ATOM 1709 O O . PRO A 1 216 ? -11.807 5.149 -32.728 1.00 33.69 216 PRO A O 1
ATOM 1712 N N . PRO A 1 217 ? -9.732 5.142 -33.617 1.00 33.69 217 PRO A N 1
ATOM 1713 C CA . PRO A 1 217 ? -9.996 6.264 -34.506 1.00 33.69 217 PRO A CA 1
ATOM 1714 C C . PRO A 1 217 ? -11.089 5.855 -35.497 1.00 33.69 217 PRO A C 1
ATOM 1716 O O . PRO A 1 217 ? -10.913 4.910 -36.262 1.00 33.69 217 PRO A O 1
ATOM 1719 N N . THR A 1 218 ? -12.231 6.536 -35.442 1.00 44.97 218 THR A N 1
ATOM 1720 C CA . THR A 1 218 ? -13.183 6.563 -36.554 1.00 44.97 218 THR A CA 1
ATOM 1721 C C . THR A 1 218 ? -12.497 7.210 -37.751 1.00 44.97 218 THR A C 1
ATOM 1723 O O . THR A 1 218 ? -11.832 8.233 -37.577 1.00 44.97 218 THR A O 1
ATOM 1726 N N . GLU A 1 219 ? -12.637 6.551 -38.901 1.00 36.94 219 GLU A N 1
ATOM 1727 C CA . GLU A 1 219 ? -12.131 6.939 -40.226 1.00 36.94 219 GLU A CA 1
ATOM 1728 C C . GLU A 1 219 ? -12.322 8.423 -40.568 1.00 36.94 219 GLU A C 1
ATOM 1730 O O . GLU A 1 219 ? -13.373 9.000 -40.196 1.00 36.94 219 GLU A O 1
#

Secondary structure (DSSP, 8-state):
--HHHHHHHHHHHHHHHHHH-TT--SHHHHHHHHHHHHHHHHHHHHHTT-GGGHHHHHHHHHHHHHHHHHHHHTT-HHHHHHHHHHHHHHHHTSGGGGSGGGHHHHHHHHHHHHHHHHHTT-HHHHHHHHHHHHHHHHHHHHHHHHSSSPPPHHHHHHHHHHHHHHHHHHHHHHHTTSSHHHHHHHHHHTT--SHHHHHHHHHHHHHHHHH---PPPP-

Radius of gyration: 19.27 Å; Cα contacts (8 Å, |Δi|>4): 186; chains: 1; bounding box: 58×32×67 Å

Sequence (219 aa):
MTVRSKLGIISCSFSLLMESDPQLRKLDSVGTILHLLDEARSLSKQVSRWKEAYWLVYNSTITIFTLCRPLLTCGYCSVAIEYLLFASLSMEAQVPLNQAKYLNWRVRLYAAVCFAYEEVKMKEEALHFAERGLAEVKKLQQIEEIDPVPPPASIRRMINSAEAEMMTCVYRCKAADGESVVNDLLAVLSDSLSETIAAVIQILRSTERRTLRHLPPTE

Solvent-accessible surface area (backbone atoms only — not comparable to full-atom values): 12144 Å² total; per-residue (Å²): 135,57,68,72,58,51,56,50,49,48,52,52,56,50,51,56,48,41,75,75,43,74,74,58,78,50,80,62,49,57,58,50,50,51,53,49,42,51,50,43,52,51,51,26,63,64,38,65,78,40,78,91,41,46,66,55,34,52,53,29,32,54,50,44,52,59,66,36,48,60,33,55,76,66,71,44,20,77,76,36,39,68,55,37,49,48,33,40,52,55,38,68,74,32,72,86,50,65,41,75,94,41,42,68,60,49,47,53,34,46,54,49,36,29,51,26,26,50,78,65,68,39,46,69,62,18,29,56,49,22,50,50,49,33,50,55,47,53,51,48,51,54,56,50,67,68,42,93,64,76,67,54,72,69,54,53,52,49,52,53,52,48,41,52,53,27,50,49,47,31,49,54,44,50,38,80,66,70,66,60,43,62,57,55,47,53,65,54,45,74,78,53,71,65,68,57,54,55,52,51,53,54,50,54,58,53,48,57,62,66,64,72,69,85,77,78,86,77,130

Nearest PDB structures (foldseek):
  7sqc-assembly1_Q0  TM=8.105E-01  e=1.026E-08  Chlamydomonas reinhardtii
  7n6g-assembly1_1O  TM=8.821E-01  e=3.646E-07  Chlamydomonas reinhardtii
  7sqc-assembly1_Q1  TM=8.156E-01  e=2.075E-07  Chlamydomonas reinhardtii
  5cwn-assembly1_A  TM=5.464E-01  e=1.235E-02  synthetic construct
  3q15-assembly2_B-3  TM=3.370E-01  e=1.293E-01  Bacillus subtilis

InterPro domains:
  IPR027912 Cilia- and flagella-associated protein 54 [PF14858] (2-172)

pLDDT: mean 85.24, std 19.02, range [33.69, 98.75]